Protein AF-A0A6N2LNY3-F1 (afdb_monomer_lite)

Radius of gyration: 19.58 Å; chains: 1; bounding box: 59×52×46 Å

Sequence (220 aa):
MEMLRPDTSVDAHALACILYILRVGVTDQMTEPTQRGFLVFLGKQLESSDVTPSMKIAALRTLSYTLKTLGEVPLEFKELFDSTIVAAVSHSSQLVRIEAALALRVLAEVDPTCVGGLISYVVTTLSASRDNVSFEKGSNLKIELDSLNGQTTVLAALVSISPKLPLGYPARLHLKKQESMRASLHCFTRYFFKHYFYQALRILRKWCLSTALRQTVVVL

Secondary structure (DSSP, 8-state):
-----------HHHHHHHHHIIIIIIGGGS-HHHHHHHHHHHHHHHH-TT--HHHHHHHHHHHHHHHHHHSS--HHHHHHHHHHHHHHHT-SSHHHHHHHHHHHHHHHHH-GGGHHHHHHHHHHHHHHHHHHHTT--THHHHHHHHHHHHHHHHHHHHHHHGGG-TT---TTS-HHHHHHHHHHHHHHHHHHIIIIIHHHHHHHHHHHHHHHHHHHSS--

InterPro domains:
  IPR011989 Armadillo-like helical [G3DSA:1.25.10.10] (4-126)
  IPR016024 Armadillo-type fold [SSF48371] (7-126)
  IPR044218 Protein SWEETIE [PTHR46975] (1-176)

Structure (mmCIF, N/CA/C/O backbone):
data_AF-A0A6N2LNY3-F1
#
_entry.id   AF-A0A6N2LNY3-F1
#
loop_
_atom_site.group_PDB
_atom_site.id
_atom_site.type_symbol
_atom_site.label_atom_id
_atom_site.label_alt_id
_atom_site.label_comp_id
_atom_site.label_asym_id
_atom_site.label_entity_id
_atom_site.label_seq_id
_atom_site.pdbx_PDB_ins_code
_atom_site.Cartn_x
_atom_site.Cartn_y
_atom_site.Cartn_z
_atom_site.occupancy
_atom_site.B_iso_or_equiv
_atom_site.auth_seq_id
_atom_site.auth_comp_id
_atom_site.auth_asym_id
_atom_site.auth_atom_id
_atom_site.pdbx_PDB_model_num
ATOM 1 N N . MET A 1 1 ? 21.626 -15.211 -31.392 1.00 30.62 1 MET A N 1
ATOM 2 C CA . MET A 1 1 ? 21.601 -15.312 -29.919 1.00 30.62 1 MET A CA 1
ATOM 3 C C . MET A 1 1 ? 20.734 -14.161 -29.425 1.00 30.62 1 MET A C 1
ATOM 5 O O . MET A 1 1 ? 21.232 -13.068 -29.197 1.00 30.62 1 MET A O 1
ATOM 9 N N . GLU A 1 2 ? 19.415 -14.358 -29.444 1.00 31.33 2 GLU A N 1
ATOM 10 C CA . GLU A 1 2 ? 18.430 -13.344 -29.051 1.00 31.33 2 GLU A CA 1
ATOM 11 C C . GLU A 1 2 ? 18.342 -13.276 -27.524 1.00 31.33 2 GLU A C 1
ATOM 13 O O . GLU A 1 2 ? 18.049 -14.266 -26.856 1.00 31.33 2 GLU A O 1
ATOM 18 N N . MET A 1 3 ? 18.637 -12.095 -26.981 1.00 29.98 3 MET A N 1
ATOM 19 C CA . MET A 1 3 ? 18.397 -11.734 -25.588 1.00 29.98 3 MET A CA 1
ATOM 20 C C . MET A 1 3 ? 16.902 -11.853 -25.286 1.00 29.98 3 MET A C 1
ATOM 22 O O . MET A 1 3 ? 16.104 -11.041 -25.755 1.00 29.98 3 MET A O 1
ATOM 26 N N . LEU A 1 4 ? 16.538 -12.833 -24.460 1.00 38.53 4 LEU A N 1
ATOM 27 C CA . LEU A 1 4 ? 15.238 -12.907 -23.803 1.00 38.53 4 LEU A CA 1
ATOM 28 C C . LEU A 1 4 ? 15.056 -11.651 -22.947 1.00 38.53 4 LEU A C 1
ATOM 30 O O . LEU A 1 4 ? 15.555 -11.550 -21.828 1.00 38.53 4 LEU A O 1
ATOM 34 N N . ARG A 1 5 ? 14.360 -10.663 -23.504 1.00 41.16 5 ARG A N 1
ATOM 35 C CA . ARG A 1 5 ? 13.811 -9.532 -22.767 1.00 41.16 5 ARG A CA 1
ATOM 36 C C . ARG A 1 5 ? 12.769 -10.131 -21.812 1.00 41.16 5 ARG A C 1
ATOM 38 O O . ARG A 1 5 ? 11.802 -10.701 -22.308 1.00 41.16 5 ARG A O 1
ATOM 45 N N . PRO A 1 6 ? 12.941 -10.084 -20.479 1.00 39.06 6 PRO A N 1
ATOM 46 C CA . PRO A 1 6 ? 11.879 -10.522 -19.594 1.00 39.06 6 PRO A CA 1
ATOM 47 C C . PRO A 1 6 ? 10.746 -9.521 -19.789 1.00 39.06 6 PRO A C 1
ATOM 49 O O . PRO A 1 6 ? 10.869 -8.349 -19.419 1.00 39.06 6 PRO A O 1
ATOM 52 N N . ASP A 1 7 ? 9.678 -9.959 -20.447 1.00 37.31 7 ASP A N 1
ATOM 53 C CA . ASP A 1 7 ? 8.445 -9.201 -20.555 1.00 37.31 7 ASP A CA 1
ATOM 54 C C . ASP A 1 7 ? 7.899 -9.017 -19.139 1.00 37.31 7 ASP A C 1
ATOM 56 O O . ASP A 1 7 ? 7.169 -9.829 -18.580 1.00 37.31 7 ASP A O 1
ATOM 60 N N . THR A 1 8 ? 8.305 -7.908 -18.529 1.00 52.62 8 THR A N 1
ATOM 61 C CA . THR A 1 8 ? 7.881 -7.411 -17.217 1.00 52.62 8 THR A CA 1
ATOM 62 C C . THR A 1 8 ? 6.455 -6.850 -17.271 1.00 52.62 8 THR A C 1
ATOM 64 O O . THR A 1 8 ? 6.088 -5.957 -16.506 1.00 52.62 8 THR A O 1
ATOM 67 N N . SER A 1 9 ? 5.623 -7.346 -18.190 1.00 62.22 9 SER A N 1
ATOM 68 C CA . SER A 1 9 ? 4.211 -7.005 -18.233 1.00 62.22 9 SER A CA 1
ATOM 69 C C . SER A 1 9 ? 3.499 -7.767 -17.124 1.00 62.22 9 SER A C 1
ATOM 71 O O . SER A 1 9 ? 3.334 -8.983 -17.189 1.00 62.22 9 SER A O 1
ATOM 73 N N . VAL A 1 10 ? 3.072 -7.043 -16.095 1.00 65.38 10 VAL A N 1
ATOM 74 C CA . VAL A 1 10 ? 2.186 -7.578 -15.061 1.00 65.38 10 VAL A CA 1
ATOM 75 C C . VAL A 1 10 ? 0.894 -8.048 -15.737 1.00 65.38 10 VAL A C 1
ATOM 77 O O . VAL A 1 10 ? 0.168 -7.220 -16.296 1.00 65.38 10 VAL A O 1
ATOM 80 N N . ASP A 1 11 ? 0.589 -9.350 -15.696 1.00 81.31 11 ASP A N 1
ATOM 81 C CA . ASP A 1 11 ? -0.711 -9.840 -16.162 1.00 81.31 11 ASP A CA 1
ATOM 82 C C . ASP A 1 11 ? -1.810 -9.275 -15.258 1.00 81.31 11 ASP A C 1
ATOM 84 O O . ASP A 1 11 ? -1.984 -9.659 -14.099 1.00 81.31 11 ASP A O 1
ATOM 88 N N . ALA A 1 12 ? -2.558 -8.334 -15.821 1.00 78.62 12 ALA A N 1
ATOM 89 C CA . ALA A 1 12 ? -3.658 -7.661 -15.164 1.00 78.62 12 ALA A CA 1
ATOM 90 C C . ALA A 1 12 ? -4.744 -8.629 -14.673 1.00 78.62 12 ALA A C 1
ATOM 92 O O . ALA A 1 12 ? -5.335 -8.377 -13.624 1.00 78.62 12 ALA A O 1
ATOM 93 N N . HIS A 1 13 ? -5.023 -9.711 -15.415 1.00 78.81 13 HIS A N 1
ATOM 94 C CA . HIS A 1 13 ? -6.061 -10.674 -15.031 1.00 78.81 13 HIS A CA 1
ATOM 95 C C . HIS A 1 13 ? -5.585 -11.526 -13.857 1.00 78.81 13 HIS A C 1
ATOM 97 O O . HIS A 1 13 ? -6.293 -11.596 -12.854 1.00 78.81 13 HIS A O 1
ATOM 103 N N . ALA A 1 14 ? -4.376 -12.092 -13.929 1.00 83.56 14 ALA A N 1
ATOM 104 C CA . ALA A 1 14 ? -3.795 -12.829 -12.808 1.00 83.56 14 ALA A CA 1
ATOM 105 C C . ALA A 1 14 ? -3.682 -11.962 -11.545 1.00 83.56 14 ALA A C 1
ATOM 107 O O . ALA A 1 14 ? -4.098 -12.391 -10.470 1.00 83.56 14 ALA A O 1
ATOM 108 N N . LEU A 1 15 ? -3.202 -10.719 -11.668 1.00 81.62 15 LEU A N 1
ATOM 109 C CA . LEU A 1 15 ? -3.104 -9.807 -10.529 1.00 81.62 15 LEU A CA 1
ATOM 110 C C . LEU A 1 15 ? -4.481 -9.503 -9.920 1.00 81.62 15 LEU A C 1
ATOM 112 O O . LEU A 1 15 ? -4.613 -9.487 -8.700 1.00 81.62 15 LEU A O 1
ATOM 116 N N . ALA A 1 16 ? -5.514 -9.285 -10.738 1.00 84.25 16 ALA A N 1
ATOM 117 C CA . ALA A 1 16 ? -6.870 -9.064 -10.239 1.00 84.25 16 ALA A CA 1
ATOM 118 C C . ALA A 1 16 ? -7.415 -10.288 -9.482 1.00 84.25 16 ALA A C 1
ATOM 120 O O . ALA A 1 16 ? -8.002 -10.123 -8.413 1.00 84.25 16 ALA A O 1
ATOM 121 N N . CYS A 1 17 ? -7.179 -11.502 -9.990 1.00 87.00 17 CYS A N 1
ATOM 122 C CA . CYS A 1 17 ? -7.548 -12.741 -9.302 1.00 87.00 17 CYS A CA 1
ATOM 123 C C . CYS A 1 17 ? -6.823 -12.882 -7.959 1.00 87.00 17 CYS A C 1
ATOM 125 O O . CYS A 1 17 ? -7.462 -13.148 -6.944 1.00 87.00 17 CYS A O 1
ATOM 127 N N . ILE A 1 18 ? -5.507 -12.648 -7.935 1.00 87.25 18 ILE A N 1
ATOM 128 C CA . ILE A 1 18 ? -4.700 -12.704 -6.708 1.00 87.25 18 ILE A CA 1
ATOM 129 C C . ILE A 1 18 ? -5.222 -11.696 -5.682 1.00 87.25 18 ILE A C 1
ATOM 131 O O . ILE A 1 18 ? -5.428 -12.047 -4.526 1.00 87.25 18 ILE A O 1
ATOM 135 N N . LEU A 1 19 ? -5.498 -10.461 -6.101 1.00 87.88 19 LEU A N 1
ATOM 136 C CA . LEU A 1 19 ? -6.031 -9.427 -5.213 1.00 87.88 19 LEU A CA 1
ATOM 137 C C . LEU A 1 19 ? -7.416 -9.775 -4.675 1.00 87.88 19 LEU A C 1
ATOM 139 O O . LEU A 1 19 ? -7.704 -9.478 -3.521 1.00 87.88 19 LEU A O 1
ATOM 143 N N . TYR A 1 20 ? -8.268 -10.406 -5.483 1.00 88.75 20 TYR A N 1
ATOM 144 C CA . TYR A 1 20 ? -9.568 -10.877 -5.020 1.00 88.75 20 TYR A CA 1
ATOM 145 C C . TYR A 1 20 ? -9.423 -11.956 -3.942 1.00 88.75 20 TYR A C 1
ATOM 147 O O . TYR A 1 20 ? -10.071 -11.861 -2.903 1.00 88.75 20 TYR A O 1
ATOM 155 N N . ILE A 1 21 ? -8.534 -12.933 -4.154 1.00 89.12 21 ILE A N 1
ATOM 156 C CA . ILE A 1 21 ? -8.254 -13.994 -3.177 1.00 89.12 21 ILE A CA 1
ATOM 157 C C . ILE A 1 21 ? -7.681 -13.398 -1.889 1.00 89.12 21 ILE A C 1
ATOM 159 O O . ILE A 1 21 ? -8.194 -13.686 -0.814 1.00 89.12 21 ILE A O 1
ATOM 163 N N . LEU A 1 22 ? -6.669 -12.531 -1.988 1.00 88.31 22 LEU A N 1
ATOM 164 C CA . LEU A 1 22 ? -6.059 -11.884 -0.822 1.00 88.31 22 LEU A CA 1
ATOM 165 C C . LEU A 1 22 ? -7.068 -11.035 -0.049 1.00 88.31 22 LEU A C 1
ATOM 167 O O . LEU A 1 22 ? -7.057 -11.028 1.173 1.00 88.31 22 LEU A O 1
ATOM 171 N N . ARG A 1 23 ? -7.974 -10.352 -0.747 1.00 90.62 23 ARG A N 1
ATOM 172 C CA . ARG A 1 23 ? -9.007 -9.540 -0.112 1.00 90.62 23 ARG A CA 1
ATOM 173 C C . ARG A 1 23 ? -10.080 -10.400 0.561 1.00 90.62 23 ARG A C 1
ATOM 175 O O . ARG A 1 23 ? -10.223 -10.361 1.775 1.00 90.62 23 ARG A O 1
ATOM 182 N N . VAL A 1 24 ? -10.826 -11.164 -0.235 1.00 90.19 24 VAL A N 1
ATOM 183 C CA . VAL A 1 24 ? -12.062 -11.841 0.196 1.00 90.19 24 VAL A CA 1
ATOM 184 C C . VAL A 1 24 ? -11.776 -13.192 0.848 1.00 90.19 24 VAL A C 1
ATOM 186 O O . VAL A 1 24 ? -12.435 -13.575 1.811 1.00 90.19 24 VAL A O 1
ATOM 189 N N . GLY A 1 25 ? -10.801 -13.929 0.315 1.00 80.19 25 GLY A N 1
ATOM 190 C CA . GLY A 1 25 ? -10.447 -15.266 0.789 1.00 80.19 25 GLY A CA 1
ATOM 191 C C . GLY A 1 25 ? -9.458 -15.273 1.954 1.00 80.19 25 GLY A C 1
ATOM 192 O O . GLY A 1 25 ? -9.391 -16.269 2.667 1.00 80.19 25 GLY A O 1
ATOM 193 N N . VAL A 1 26 ? -8.700 -14.189 2.151 1.00 86.50 26 VAL A N 1
ATOM 194 C CA . VAL A 1 26 ? -7.678 -14.092 3.203 1.00 86.50 26 VAL A CA 1
ATOM 195 C C . VAL A 1 26 ? -8.029 -12.985 4.195 1.00 86.50 26 VAL A C 1
ATOM 197 O O . VAL A 1 26 ? -8.436 -13.303 5.307 1.00 86.50 26 VAL A O 1
ATOM 200 N N . THR A 1 27 ? -7.936 -11.705 3.818 1.00 87.69 27 THR A N 1
ATOM 201 C CA . THR A 1 27 ? -8.109 -10.590 4.765 1.00 87.69 27 THR A CA 1
ATOM 202 C C . THR A 1 27 ? -9.495 -10.570 5.413 1.00 87.69 27 THR A C 1
ATOM 204 O O . THR A 1 27 ? -9.580 -10.451 6.633 1.00 87.69 27 THR A O 1
ATOM 207 N N . ASP A 1 28 ? -10.573 -10.728 4.641 1.00 91.62 28 ASP A N 1
ATOM 208 C CA . ASP A 1 28 ? -11.950 -10.678 5.167 1.00 91.62 28 ASP A CA 1
ATOM 209 C C . ASP A 1 28 ? -12.299 -11.881 6.064 1.00 91.62 28 ASP A C 1
ATOM 211 O O . ASP A 1 28 ? -13.249 -11.812 6.839 1.00 91.62 28 ASP A O 1
ATOM 215 N N . GLN A 1 29 ? -11.535 -12.977 5.980 1.00 91.88 29 GLN A N 1
ATOM 216 C CA . GLN A 1 29 ? -11.717 -14.165 6.825 1.00 91.88 29 GLN A CA 1
ATOM 217 C C . GLN A 1 29 ? -10.910 -14.091 8.131 1.00 91.88 29 GLN A C 1
ATOM 219 O O . GLN A 1 29 ? -11.110 -14.902 9.034 1.00 91.88 29 GLN A O 1
ATOM 224 N N . MET A 1 30 ? -9.963 -13.154 8.230 1.00 90.25 30 MET A N 1
ATOM 225 C CA . MET A 1 30 ? -9.116 -12.988 9.407 1.00 90.25 30 MET A CA 1
ATOM 226 C C . MET A 1 30 ? -9.840 -12.217 10.509 1.00 90.25 30 MET A C 1
ATOM 228 O O . MET A 1 30 ? -10.547 -11.245 10.250 1.00 90.25 30 MET A O 1
ATOM 232 N N . THR A 1 31 ? -9.578 -12.593 11.760 1.00 93.75 31 THR A N 1
ATOM 233 C CA . THR A 1 31 ? -9.918 -11.749 12.906 1.00 93.75 31 THR A CA 1
ATOM 234 C C . THR A 1 31 ? -8.981 -10.541 12.964 1.00 93.75 31 THR A C 1
ATOM 236 O O . THR A 1 31 ? -7.857 -10.571 12.457 1.00 93.75 31 THR A O 1
ATOM 239 N N . GLU A 1 32 ? -9.424 -9.474 13.619 1.00 92.50 32 GLU A N 1
ATOM 240 C CA . GLU A 1 32 ? -8.665 -8.232 13.793 1.00 92.50 32 GLU A CA 1
ATOM 241 C C . GLU A 1 32 ? -7.209 -8.428 14.291 1.00 92.50 32 GLU A C 1
ATOM 243 O O . GLU A 1 32 ? -6.292 -7.895 13.663 1.00 92.50 32 GLU A O 1
ATOM 248 N N . PRO A 1 33 ? -6.913 -9.227 15.344 1.00 91.38 33 PRO A N 1
ATOM 249 C CA . PRO A 1 33 ? -5.526 -9.469 15.758 1.00 91.38 33 PRO A CA 1
ATOM 250 C C . PRO A 1 33 ? -4.697 -10.197 14.687 1.00 91.38 33 PRO A C 1
ATOM 252 O O . PRO A 1 33 ? -3.514 -9.901 14.515 1.00 91.38 33 PRO A O 1
ATOM 255 N N . THR A 1 34 ? -5.301 -11.104 13.914 1.00 91.75 34 THR A N 1
ATOM 256 C CA . THR A 1 34 ? -4.616 -11.767 12.795 1.00 91.75 34 THR A CA 1
ATOM 257 C C . THR A 1 34 ? -4.329 -10.789 11.655 1.00 91.75 34 THR A C 1
ATOM 259 O O . THR A 1 34 ? -3.244 -10.837 11.079 1.00 91.75 34 THR A O 1
ATOM 262 N N . GLN A 1 35 ? -5.241 -9.856 11.366 1.00 90.81 35 GLN A N 1
ATOM 263 C CA . GLN A 1 35 ? -5.024 -8.794 10.376 1.00 90.81 35 GLN A CA 1
ATOM 264 C C . GLN A 1 35 ? -3.857 -7.870 10.760 1.00 90.81 35 GLN A C 1
ATOM 266 O O . GLN A 1 35 ? -3.053 -7.520 9.891 1.00 90.81 35 GLN A O 1
ATOM 271 N N . ARG A 1 36 ? -3.703 -7.527 12.050 1.00 92.12 36 ARG A N 1
ATOM 272 C CA . ARG A 1 36 ? -2.542 -6.761 12.550 1.00 92.12 36 ARG A CA 1
ATOM 273 C C . ARG A 1 36 ? -1.225 -7.504 12.306 1.00 92.12 36 ARG A C 1
ATOM 275 O O . ARG A 1 36 ? -0.297 -6.944 11.726 1.00 92.12 36 ARG A O 1
ATOM 282 N N . GLY A 1 37 ? -1.164 -8.793 12.653 1.00 90.12 37 GLY A N 1
ATOM 283 C CA . GLY A 1 37 ? 0.004 -9.635 12.363 1.00 90.12 37 GLY A CA 1
ATOM 284 C C . GLY A 1 37 ? 0.282 -9.781 10.860 1.00 90.12 37 GLY A C 1
ATOM 285 O O . GLY A 1 37 ? 1.435 -9.761 10.424 1.00 90.12 37 GLY A O 1
ATOM 286 N N . PHE A 1 38 ? -0.772 -9.862 10.047 1.00 89.94 38 PHE A N 1
ATOM 287 C CA . PHE A 1 38 ? -0.658 -9.937 8.594 1.00 89.94 38 PHE A CA 1
ATOM 288 C C . PHE A 1 38 ? -0.096 -8.646 7.979 1.00 89.94 38 PHE A C 1
ATOM 290 O O . PHE A 1 38 ? 0.719 -8.726 7.062 1.00 89.94 38 PHE A O 1
ATOM 297 N N . LEU A 1 39 ? -0.436 -7.464 8.507 1.00 90.75 39 LEU A N 1
ATOM 298 C CA . LEU A 1 39 ? 0.174 -6.194 8.083 1.00 90.75 39 LEU A CA 1
ATOM 299 C C . LEU A 1 39 ? 1.688 -6.174 8.295 1.00 90.75 39 LEU A C 1
ATOM 301 O O . LEU A 1 39 ? 2.431 -5.799 7.388 1.00 90.75 39 LEU A O 1
ATOM 305 N N . VAL A 1 40 ? 2.148 -6.624 9.464 1.00 90.62 40 VAL A N 1
ATOM 306 C CA . VAL A 1 40 ? 3.580 -6.737 9.777 1.00 90.62 40 VAL A CA 1
ATOM 307 C C . VAL A 1 40 ? 4.267 -7.699 8.806 1.00 90.62 40 VAL A C 1
ATOM 309 O O . VAL A 1 40 ? 5.344 -7.400 8.287 1.00 90.62 40 VAL A O 1
ATOM 312 N N . PHE A 1 41 ? 3.635 -8.839 8.505 1.00 89.56 41 PHE A N 1
ATOM 313 C CA . PHE A 1 41 ? 4.141 -9.782 7.507 1.00 89.56 41 PHE A CA 1
ATOM 314 C C . PHE A 1 41 ? 4.262 -9.141 6.117 1.00 89.56 41 PHE A C 1
ATOM 316 O O . PHE A 1 41 ? 5.314 -9.252 5.487 1.00 89.56 41 PHE A O 1
ATOM 323 N N . LEU A 1 42 ? 3.228 -8.433 5.652 1.00 89.25 42 LEU A N 1
ATOM 324 C CA . LEU A 1 42 ? 3.244 -7.740 4.361 1.00 89.25 42 LEU A CA 1
ATOM 325 C C . LEU A 1 42 ? 4.334 -6.662 4.298 1.00 89.25 42 LEU A C 1
ATOM 327 O O . LEU A 1 42 ? 5.007 -6.563 3.275 1.00 89.25 42 LEU A O 1
ATOM 331 N N . GLY A 1 43 ? 4.547 -5.902 5.378 1.00 88.62 43 GLY A N 1
ATOM 332 C CA . GLY A 1 43 ? 5.641 -4.928 5.479 1.00 88.62 43 GLY A CA 1
ATOM 333 C C . GLY A 1 43 ? 7.009 -5.577 5.255 1.00 88.62 43 GLY A C 1
ATOM 334 O O . GLY A 1 43 ? 7.750 -5.179 4.361 1.00 88.62 43 GLY A O 1
ATOM 335 N N . LYS A 1 44 ? 7.286 -6.685 5.952 1.00 87.12 44 LYS A N 1
ATOM 336 C CA . LYS A 1 44 ? 8.535 -7.451 5.780 1.00 87.12 44 LYS A CA 1
ATOM 337 C C . LYS A 1 44 ? 8.722 -7.983 4.353 1.00 87.12 44 LYS A C 1
ATOM 339 O O . LYS A 1 44 ? 9.840 -8.013 3.845 1.00 87.12 44 LYS A O 1
ATOM 344 N N . GLN A 1 45 ? 7.640 -8.382 3.676 1.00 86.69 45 GLN A N 1
ATOM 345 C CA . GLN A 1 45 ? 7.715 -8.814 2.272 1.00 86.69 45 GLN A CA 1
ATOM 346 C C . GLN A 1 45 ? 8.110 -7.675 1.321 1.00 86.69 45 GLN A C 1
ATOM 348 O O . GLN A 1 45 ? 8.721 -7.924 0.284 1.00 86.69 45 GLN A O 1
ATOM 353 N N . LEU A 1 46 ? 7.796 -6.420 1.643 1.00 87.31 46 LEU A N 1
ATOM 354 C CA . LEU A 1 46 ? 8.168 -5.283 0.797 1.00 87.31 46 LEU A CA 1
ATOM 355 C C . LEU A 1 46 ? 9.670 -4.973 0.849 1.00 87.31 46 LEU A C 1
ATOM 357 O O . LEU A 1 46 ? 10.231 -4.531 -0.162 1.00 87.31 46 LEU A O 1
ATOM 361 N N . GLU A 1 47 ? 10.317 -5.262 1.977 1.00 84.12 47 GLU A N 1
ATOM 362 C CA . GLU A 1 47 ? 11.760 -5.091 2.188 1.00 84.12 47 GLU A CA 1
ATOM 363 C C . GLU A 1 47 ? 12.594 -6.228 1.590 1.00 84.12 47 GLU A C 1
ATOM 365 O O . GLU A 1 47 ? 13.743 -6.015 1.208 1.00 84.12 47 GLU A O 1
ATOM 370 N N . SER A 1 48 ? 12.015 -7.423 1.453 1.00 81.94 48 SER A N 1
ATOM 371 C CA . SER A 1 48 ? 12.714 -8.577 0.886 1.00 81.94 48 SER A CA 1
ATOM 372 C C . SER A 1 48 ? 13.195 -8.321 -0.555 1.00 81.94 48 SER A C 1
ATOM 374 O O . SER A 1 48 ? 12.474 -7.777 -1.407 1.00 81.94 48 SER A O 1
ATOM 376 N N . SER A 1 49 ? 14.436 -8.740 -0.826 1.00 76.31 49 SER A N 1
ATOM 377 C CA . SER A 1 49 ? 15.071 -8.711 -2.150 1.00 76.31 49 SER A CA 1
ATOM 378 C C . SER A 1 49 ? 14.466 -9.716 -3.126 1.00 76.31 49 SER A C 1
ATOM 380 O O . SER A 1 49 ? 14.531 -9.507 -4.335 1.00 76.31 49 SER A O 1
ATOM 382 N N . ASP A 1 50 ? 13.848 -10.778 -2.609 1.00 80.31 50 ASP A N 1
ATOM 383 C CA . ASP A 1 50 ? 13.419 -11.939 -3.399 1.00 80.31 50 ASP A CA 1
ATOM 384 C C . ASP A 1 50 ? 12.012 -11.753 -3.987 1.00 80.31 50 ASP A C 1
ATOM 386 O O . ASP A 1 50 ? 11.483 -12.599 -4.710 1.00 80.31 50 ASP A O 1
ATOM 390 N N . VAL A 1 51 ? 11.385 -10.616 -3.683 1.00 83.81 51 VAL A N 1
ATOM 391 C CA . VAL A 1 51 ? 9.996 -10.330 -4.020 1.00 83.81 51 VAL A CA 1
ATOM 392 C C . VAL A 1 51 ? 9.918 -9.571 -5.339 1.00 83.81 51 VAL A C 1
ATOM 394 O O . VAL A 1 51 ? 10.399 -8.444 -5.483 1.00 83.81 51 VAL A O 1
ATOM 397 N N . THR A 1 52 ? 9.246 -10.183 -6.315 1.00 87.81 52 THR A N 1
ATOM 398 C CA . THR A 1 52 ? 9.048 -9.595 -7.646 1.00 87.81 52 THR A CA 1
ATOM 399 C C . THR A 1 52 ? 8.207 -8.308 -7.590 1.00 87.81 52 THR A C 1
ATOM 401 O O . THR A 1 52 ? 7.375 -8.147 -6.691 1.00 87.81 52 THR A O 1
ATOM 404 N N . PRO A 1 53 ? 8.314 -7.398 -8.581 1.00 88.25 53 PRO A N 1
ATOM 405 C CA . PRO A 1 53 ? 7.496 -6.182 -8.617 1.00 88.25 53 PRO A CA 1
ATOM 406 C C . PRO A 1 53 ? 5.983 -6.446 -8.529 1.00 88.25 53 PRO A C 1
ATOM 408 O O . PRO A 1 53 ? 5.268 -5.704 -7.860 1.00 88.25 53 PRO A O 1
ATOM 411 N N . SER A 1 54 ? 5.492 -7.522 -9.154 1.00 85.31 54 SER A N 1
ATOM 412 C CA . SER A 1 54 ? 4.081 -7.932 -9.091 1.00 85.31 54 SER A CA 1
ATOM 413 C C . SER A 1 54 ? 3.653 -8.322 -7.676 1.00 85.31 54 SER A C 1
ATOM 415 O O . SER A 1 54 ? 2.562 -7.956 -7.240 1.00 85.31 54 SER A O 1
ATOM 417 N N . MET A 1 55 ? 4.518 -9.026 -6.942 1.00 87.44 55 MET A N 1
ATOM 418 C CA . MET A 1 55 ? 4.268 -9.381 -5.546 1.00 87.44 55 MET A CA 1
ATOM 419 C C . MET A 1 55 ? 4.277 -8.137 -4.651 1.00 87.44 55 MET A C 1
ATOM 421 O O . MET A 1 55 ? 3.388 -8.005 -3.814 1.00 87.44 55 MET A O 1
ATOM 425 N N . LYS A 1 56 ? 5.192 -7.178 -4.876 1.00 90.06 56 LYS A N 1
ATOM 426 C CA . LYS A 1 56 ? 5.193 -5.895 -4.144 1.00 90.06 56 LYS A CA 1
ATOM 427 C C . LYS A 1 56 ? 3.907 -5.100 -4.388 1.00 90.06 56 LYS A C 1
ATOM 429 O O . LYS A 1 56 ? 3.329 -4.572 -3.445 1.00 90.06 56 LYS A O 1
ATOM 434 N N . ILE A 1 57 ? 3.406 -5.072 -5.626 1.00 89.88 57 ILE A N 1
ATOM 435 C CA . ILE A 1 57 ? 2.107 -4.460 -5.968 1.00 89.88 57 ILE A CA 1
ATOM 436 C C . ILE A 1 57 ? 0.957 -5.146 -5.217 1.00 89.88 57 ILE A C 1
ATOM 438 O O . ILE A 1 57 ? 0.112 -4.468 -4.631 1.00 89.88 57 ILE A O 1
ATOM 442 N N . ALA A 1 58 ? 0.918 -6.482 -5.217 1.00 90.25 58 ALA A N 1
ATOM 443 C CA . ALA A 1 58 ? -0.110 -7.237 -4.505 1.00 90.25 58 ALA A CA 1
ATOM 444 C C . ALA A 1 58 ? -0.058 -6.979 -2.990 1.00 90.25 58 ALA A C 1
ATOM 446 O O . ALA A 1 58 ? -1.097 -6.731 -2.376 1.00 90.25 58 ALA A O 1
ATOM 447 N N . ALA A 1 59 ? 1.143 -6.961 -2.408 1.00 91.94 59 ALA A N 1
ATOM 448 C CA . ALA A 1 59 ? 1.360 -6.669 -0.998 1.00 91.94 59 ALA A CA 1
ATOM 449 C C . ALA A 1 59 ? 0.922 -5.243 -0.634 1.00 91.94 59 ALA A C 1
ATOM 451 O O . ALA A 1 59 ? 0.142 -5.087 0.297 1.00 91.94 59 ALA A O 1
ATOM 452 N N . LEU A 1 60 ? 1.312 -4.217 -1.403 1.00 92.56 60 LEU A N 1
ATOM 453 C CA . LEU A 1 60 ? 0.922 -2.816 -1.166 1.00 92.56 60 LEU A CA 1
ATOM 454 C C . LEU A 1 60 ? -0.597 -2.599 -1.234 1.00 92.56 60 LEU A C 1
ATOM 456 O O . LEU A 1 60 ? -1.165 -1.889 -0.399 1.00 92.56 60 LEU A O 1
ATOM 460 N N . ARG A 1 61 ? -1.280 -3.230 -2.197 1.00 92.75 61 ARG A N 1
ATOM 461 C CA . ARG A 1 61 ? -2.748 -3.161 -2.298 1.00 92.75 61 ARG A CA 1
ATOM 462 C C . ARG A 1 61 ? -3.445 -3.895 -1.162 1.00 92.75 61 ARG A C 1
ATOM 464 O O . ARG A 1 61 ? -4.436 -3.390 -0.642 1.00 92.75 61 ARG A O 1
ATOM 471 N N . THR A 1 62 ? -2.928 -5.057 -0.775 1.00 92.69 62 THR A N 1
ATOM 472 C CA . THR A 1 62 ? -3.475 -5.837 0.343 1.00 92.69 62 THR A CA 1
ATOM 473 C C . THR A 1 62 ? -3.268 -5.096 1.659 1.00 92.69 62 THR A C 1
ATOM 475 O O . THR A 1 62 ? -4.208 -4.955 2.425 1.00 92.69 62 THR A O 1
ATOM 478 N N . LEU A 1 63 ? -2.090 -4.511 1.869 1.00 93.56 63 LEU A N 1
ATOM 479 C CA . LEU A 1 63 ? -1.759 -3.661 3.012 1.00 93.56 63 LEU A CA 1
ATOM 480 C C . LEU A 1 63 ? -2.706 -2.461 3.098 1.00 93.56 63 LEU A C 1
ATOM 482 O O . LEU A 1 63 ? -3.311 -2.226 4.139 1.00 93.56 63 LEU A O 1
ATOM 486 N N . SER A 1 64 ? -2.907 -1.753 1.983 1.00 93.75 64 SER A N 1
ATOM 487 C CA . SER A 1 64 ? -3.874 -0.651 1.900 1.00 93.75 64 SER A CA 1
ATOM 488 C C . SER A 1 64 ? -5.288 -1.103 2.270 1.00 93.75 64 SER A C 1
ATOM 490 O O . SER A 1 64 ? -6.004 -0.403 2.978 1.00 93.75 64 SER A O 1
ATOM 492 N N . TYR A 1 65 ? -5.713 -2.269 1.784 1.00 94.25 65 TYR A N 1
ATOM 493 C CA . TYR A 1 65 ? -7.024 -2.809 2.118 1.00 94.25 65 TYR A CA 1
ATOM 494 C C . TYR A 1 65 ? -7.135 -3.136 3.609 1.00 94.25 65 TYR A C 1
ATOM 496 O O . TYR A 1 65 ? -8.064 -2.669 4.256 1.00 94.25 65 TYR A O 1
ATOM 504 N N . THR A 1 66 ? -6.157 -3.848 4.170 1.00 93.25 66 THR A N 1
ATOM 505 C CA . THR A 1 66 ? -6.153 -4.236 5.582 1.00 93.25 66 THR A CA 1
ATOM 506 C C . THR A 1 66 ? -6.135 -3.020 6.512 1.00 93.25 66 THR A C 1
ATOM 508 O O . THR A 1 66 ? -6.885 -3.006 7.480 1.00 93.25 66 THR A O 1
ATOM 511 N N . LEU A 1 67 ? -5.376 -1.961 6.194 1.00 93.56 67 LEU A N 1
ATOM 512 C CA . LEU A 1 67 ? -5.423 -0.697 6.949 1.00 93.56 67 LEU A CA 1
ATOM 513 C C . LEU A 1 67 ? -6.828 -0.078 6.954 1.00 93.56 67 LEU A C 1
ATOM 515 O O . LEU A 1 67 ? -7.283 0.416 7.981 1.00 93.56 67 LEU A O 1
ATOM 519 N N . LYS A 1 68 ? -7.544 -0.121 5.822 1.00 92.69 68 LYS A N 1
ATOM 520 C CA . LYS A 1 68 ? -8.930 0.372 5.753 1.00 92.69 68 LYS A CA 1
ATOM 521 C C . LYS A 1 68 ? -9.899 -0.487 6.545 1.00 92.69 68 LYS A C 1
ATOM 523 O O . LYS A 1 68 ? -10.818 0.063 7.138 1.00 92.69 68 LYS A O 1
ATOM 528 N N . THR A 1 69 ? -9.711 -1.802 6.519 1.00 92.44 69 THR A N 1
ATOM 529 C CA . THR A 1 69 ? -10.552 -2.740 7.266 1.00 92.44 69 THR A CA 1
ATOM 530 C C . THR A 1 69 ? -10.361 -2.574 8.771 1.00 92.44 69 THR A C 1
ATOM 532 O O . THR A 1 69 ? -11.347 -2.571 9.497 1.00 92.44 69 THR A O 1
ATOM 535 N N . LEU A 1 70 ? -9.120 -2.375 9.228 1.00 93.38 70 LEU A N 1
ATOM 536 C CA . LEU A 1 70 ? -8.819 -2.117 10.639 1.00 93.38 70 LEU A CA 1
ATOM 537 C C . LEU A 1 70 ? -9.275 -0.728 11.096 1.00 93.38 70 LEU A C 1
ATOM 539 O O . LEU A 1 70 ? -9.650 -0.558 12.249 1.00 93.38 70 LEU A O 1
ATOM 543 N N . GLY A 1 71 ? -9.222 0.275 10.215 1.00 92.19 71 GLY A N 1
ATOM 544 C CA . GLY A 1 71 ? -9.571 1.654 10.566 1.00 92.19 71 GLY A CA 1
ATOM 545 C C . GLY A 1 71 ? -8.541 2.351 11.461 1.00 92.19 71 GLY A C 1
ATOM 546 O O . GLY A 1 71 ? -8.767 3.483 11.878 1.00 92.19 71 GLY A O 1
ATOM 547 N N . GLU A 1 72 ? -7.394 1.717 11.704 1.00 91.62 72 GLU A N 1
ATOM 548 C CA . GLU A 1 72 ? -6.253 2.273 12.426 1.00 91.62 72 GLU A CA 1
ATOM 549 C C . GLU A 1 72 ? -4.927 1.762 11.843 1.00 91.62 72 GLU A C 1
ATOM 551 O O . GLU A 1 72 ? -4.888 0.814 11.052 1.00 91.62 72 GLU A O 1
ATOM 556 N N . VAL A 1 73 ? -3.823 2.395 12.242 1.00 90.75 73 VAL A N 1
ATOM 557 C CA . VAL A 1 73 ? -2.465 1.948 11.912 1.00 90.75 73 VAL A CA 1
ATOM 558 C C . VAL A 1 73 ? -1.869 1.262 13.145 1.00 90.75 73 VAL A C 1
ATOM 560 O O . VAL A 1 73 ? -1.545 1.969 14.105 1.00 90.75 73 VAL A O 1
ATOM 563 N N . PRO A 1 74 ? -1.688 -0.074 13.134 1.00 90.25 74 PRO A N 1
ATOM 564 C CA . PRO A 1 74 ? -1.126 -0.802 14.271 1.00 90.25 74 PRO A CA 1
ATOM 565 C C . PRO A 1 74 ? 0.277 -0.311 14.635 1.00 90.25 74 PRO A C 1
ATOM 567 O O . PRO A 1 74 ? 1.075 0.013 13.749 1.00 90.25 74 PRO A O 1
ATOM 570 N N . LEU A 1 75 ? 0.592 -0.281 15.933 1.00 89.12 75 LEU A N 1
ATOM 571 C CA . LEU A 1 75 ? 1.882 0.203 16.437 1.00 89.12 75 LEU A CA 1
ATOM 572 C C . LEU A 1 75 ? 3.047 -0.618 15.869 1.00 89.12 75 LEU A C 1
ATOM 574 O O . LEU A 1 75 ? 4.035 -0.054 15.411 1.00 89.12 75 LEU A O 1
ATOM 578 N N . GLU A 1 76 ? 2.881 -1.936 15.804 1.00 86.62 76 GLU A N 1
ATOM 579 C CA . GLU A 1 76 ? 3.874 -2.883 15.290 1.00 86.62 76 GLU A CA 1
ATOM 580 C C . GLU A 1 76 ? 4.180 -2.643 13.806 1.00 86.62 76 GLU A C 1
ATOM 582 O O . GLU A 1 76 ? 5.269 -2.942 13.320 1.00 86.62 76 GLU A O 1
ATOM 587 N N . PHE A 1 77 ? 3.214 -2.097 13.063 1.00 86.00 77 PHE A N 1
ATOM 588 C CA . PHE A 1 77 ? 3.414 -1.721 11.671 1.00 86.00 77 PHE A CA 1
ATOM 589 C C . PHE A 1 77 ? 4.100 -0.352 11.539 1.00 86.00 77 PHE A C 1
ATOM 591 O O . PHE A 1 77 ? 4.898 -0.172 10.619 1.00 86.00 77 PHE A O 1
ATOM 598 N N . LYS A 1 78 ? 3.855 0.594 12.462 1.00 85.69 78 LYS A N 1
ATOM 599 C CA . LYS A 1 78 ? 4.531 1.907 12.478 1.00 85.69 78 LYS A CA 1
ATOM 600 C C . LYS A 1 78 ? 6.050 1.777 12.611 1.00 85.69 78 LYS A C 1
ATOM 602 O O . LYS A 1 78 ? 6.768 2.570 12.018 1.00 85.69 78 LYS A O 1
ATOM 607 N N . GLU A 1 79 ? 6.538 0.764 13.321 1.00 81.62 79 GLU A N 1
ATOM 608 C CA . GLU A 1 79 ? 7.979 0.519 13.489 1.00 81.62 79 GLU A CA 1
ATOM 609 C C . GLU A 1 79 ? 8.685 0.093 12.190 1.00 81.62 79 GLU A C 1
ATOM 611 O O . GLU A 1 79 ? 9.856 0.401 11.995 1.00 81.62 79 GLU A O 1
ATOM 616 N N . LEU A 1 80 ? 7.975 -0.581 11.280 1.00 82.19 80 LEU A N 1
ATOM 617 C CA . LEU A 1 80 ? 8.504 -1.023 9.977 1.00 82.19 80 LEU A CA 1
ATOM 618 C C . LEU A 1 80 ? 8.247 -0.016 8.851 1.00 82.19 80 LEU A C 1
ATOM 620 O O . LEU A 1 80 ? 8.702 -0.183 7.719 1.00 82.19 80 LEU A O 1
ATOM 624 N N . PHE A 1 81 ? 7.458 1.009 9.150 1.00 78.88 81 PHE A N 1
ATOM 625 C CA . PHE A 1 81 ? 6.877 1.903 8.168 1.00 78.88 81 PHE A CA 1
ATOM 626 C C . PHE A 1 81 ? 7.966 2.663 7.398 1.00 78.88 81 PHE A C 1
ATOM 628 O O . PHE A 1 81 ? 8.006 2.593 6.168 1.00 78.88 81 PHE A O 1
ATOM 635 N N . ASP A 1 82 ? 8.900 3.304 8.102 1.00 77.50 82 ASP A N 1
ATOM 636 C CA . ASP A 1 82 ? 9.902 4.183 7.490 1.00 77.50 82 ASP A CA 1
ATOM 637 C C . ASP A 1 82 ? 10.811 3.450 6.486 1.00 77.50 82 ASP A C 1
ATOM 639 O O . ASP A 1 82 ? 10.974 3.907 5.351 1.00 77.50 82 ASP A O 1
ATOM 643 N N . SER A 1 83 ? 11.350 2.282 6.849 1.00 77.50 83 SER A N 1
ATOM 644 C CA . SER A 1 83 ? 12.229 1.482 5.980 1.00 77.50 83 SER A CA 1
ATOM 645 C C . SER A 1 83 ? 11.490 0.913 4.767 1.00 77.50 83 SER A C 1
ATOM 647 O O . SER A 1 83 ? 11.983 0.989 3.635 1.00 77.50 83 SER A O 1
ATOM 649 N N . THR A 1 84 ? 10.270 0.417 4.978 1.00 80.12 84 THR A N 1
ATOM 650 C CA . THR A 1 84 ? 9.436 -0.170 3.925 1.00 80.12 84 THR A CA 1
ATOM 651 C C . THR A 1 84 ? 9.028 0.867 2.869 1.00 80.12 84 THR A C 1
ATOM 653 O O . THR A 1 84 ? 9.052 0.589 1.665 1.00 80.12 84 THR A O 1
ATOM 656 N N . ILE A 1 85 ? 8.677 2.086 3.287 1.00 78.75 85 ILE A N 1
ATOM 657 C CA . ILE A 1 85 ? 8.252 3.158 2.374 1.00 78.75 85 ILE A CA 1
ATOM 658 C C . ILE A 1 85 ? 9.398 3.654 1.526 1.00 78.75 85 ILE A C 1
ATOM 660 O O . ILE A 1 85 ? 9.218 3.807 0.320 1.00 78.75 85 ILE A O 1
ATOM 664 N N . VAL A 1 86 ? 10.547 3.941 2.145 1.00 81.56 86 VAL A N 1
ATOM 665 C CA . VAL A 1 86 ? 11.709 4.487 1.436 1.00 81.56 86 VAL A CA 1
ATOM 666 C C . VAL A 1 86 ? 12.066 3.554 0.281 1.00 81.56 86 VAL A C 1
ATOM 668 O O . VAL A 1 86 ? 12.199 3.994 -0.862 1.00 81.56 86 VAL A O 1
ATOM 671 N N . ALA A 1 87 ? 12.116 2.249 0.555 1.00 85.00 87 ALA A N 1
ATOM 672 C CA . ALA A 1 87 ? 12.401 1.237 -0.451 1.00 85.00 87 ALA A CA 1
ATOM 673 C C . ALA A 1 87 ? 11.324 1.171 -1.551 1.00 85.00 87 ALA A C 1
ATOM 675 O O . ALA A 1 87 ? 11.650 1.082 -2.737 1.00 85.00 87 ALA A O 1
ATOM 676 N N . ALA A 1 88 ? 10.039 1.219 -1.189 1.00 89.69 88 ALA A N 1
ATOM 677 C CA . ALA A 1 88 ? 8.942 1.079 -2.146 1.00 89.69 88 ALA A CA 1
ATOM 678 C C . ALA A 1 88 ? 8.737 2.332 -3.021 1.00 89.69 88 ALA A C 1
ATOM 680 O O . ALA A 1 88 ? 8.469 2.219 -4.220 1.00 89.69 88 ALA A O 1
ATOM 681 N N . VAL A 1 89 ? 8.891 3.525 -2.443 1.00 91.38 89 VAL A N 1
ATOM 682 C CA . VAL A 1 89 ? 8.742 4.813 -3.136 1.00 91.38 89 VAL A CA 1
ATOM 683 C C . VAL A 1 89 ? 9.914 5.065 -4.081 1.00 91.38 89 VAL A C 1
ATOM 685 O O . VAL A 1 89 ? 9.696 5.620 -5.151 1.00 91.38 89 VAL A O 1
ATOM 688 N N . SER A 1 90 ? 11.118 4.587 -3.765 1.00 90.31 90 SER A N 1
ATOM 689 C CA . SER A 1 90 ? 12.298 4.714 -4.636 1.00 90.31 90 SER A CA 1
ATOM 690 C C . SER A 1 90 ? 12.546 3.489 -5.526 1.00 90.31 90 SER A C 1
ATOM 692 O O . SER A 1 90 ? 13.593 3.369 -6.160 1.00 90.31 90 SER A O 1
ATOM 694 N N . HIS A 1 91 ? 11.586 2.565 -5.604 1.00 91.81 91 HIS A N 1
ATOM 695 C CA . HIS A 1 91 ? 11.723 1.331 -6.373 1.00 91.81 91 HIS A CA 1
ATOM 696 C C . HIS A 1 91 ? 11.846 1.602 -7.883 1.00 91.81 91 HIS A C 1
ATOM 698 O O . HIS A 1 91 ? 11.149 2.461 -8.415 1.00 91.81 91 HIS A O 1
ATOM 704 N N . SER A 1 92 ? 12.645 0.821 -8.616 1.00 89.31 92 SER A N 1
ATOM 705 C CA . SER A 1 92 ? 12.894 1.011 -10.062 1.00 89.31 92 SER A CA 1
ATOM 706 C C . SER A 1 92 ? 11.641 0.872 -10.946 1.00 89.31 92 SER A C 1
ATOM 708 O O . SER A 1 92 ? 11.492 1.550 -11.963 1.00 89.31 92 SER A O 1
ATOM 710 N N . SER A 1 93 ? 10.695 0.015 -10.551 1.00 88.81 93 SER A N 1
ATOM 711 C CA . SER A 1 93 ? 9.386 -0.113 -11.209 1.00 88.81 93 SER A CA 1
ATOM 712 C C . SER A 1 93 ? 8.444 1.033 -10.837 1.00 88.81 93 SER A C 1
ATOM 714 O O . SER A 1 93 ? 8.038 1.163 -9.683 1.00 88.81 93 SER A O 1
ATOM 716 N N . GLN A 1 94 ? 8.004 1.792 -11.844 1.00 86.88 94 GLN A N 1
ATOM 717 C CA . GLN A 1 94 ? 7.029 2.875 -11.687 1.00 86.88 94 GLN A CA 1
ATOM 718 C C . GLN A 1 94 ? 5.711 2.411 -11.048 1.00 86.88 94 GLN A C 1
ATOM 720 O O . GLN A 1 94 ? 5.139 3.142 -10.243 1.00 86.88 94 GLN A O 1
ATOM 725 N N . LEU A 1 95 ? 5.226 1.208 -11.378 1.00 86.56 95 LEU A N 1
ATOM 726 C CA . LEU A 1 95 ? 3.975 0.693 -10.814 1.00 86.56 95 LEU A CA 1
ATOM 727 C C . LEU A 1 95 ? 4.089 0.469 -9.303 1.00 86.56 95 LEU A C 1
ATOM 729 O O . LEU A 1 95 ? 3.175 0.833 -8.574 1.00 86.56 95 LEU A O 1
ATOM 733 N N . VAL A 1 96 ? 5.225 -0.051 -8.825 1.00 90.56 96 VAL A N 1
ATOM 734 C CA . VAL A 1 96 ? 5.472 -0.227 -7.383 1.00 90.56 96 VAL A CA 1
ATOM 735 C C . VAL A 1 96 ? 5.461 1.129 -6.675 1.00 90.56 96 VAL A C 1
ATOM 737 O O . VAL A 1 96 ? 4.788 1.268 -5.657 1.00 90.56 96 VAL A O 1
ATOM 740 N N . ARG A 1 97 ? 6.101 2.155 -7.259 1.00 91.94 97 ARG A N 1
ATOM 741 C CA . ARG A 1 97 ? 6.097 3.521 -6.704 1.00 91.94 97 ARG A CA 1
ATOM 742 C C . ARG A 1 97 ? 4.688 4.111 -6.597 1.00 91.94 97 ARG A C 1
ATOM 744 O O . ARG A 1 97 ? 4.355 4.744 -5.598 1.00 91.94 97 ARG A O 1
ATOM 751 N N . ILE A 1 98 ? 3.846 3.894 -7.611 1.00 87.56 98 ILE A N 1
ATOM 752 C CA . ILE A 1 98 ? 2.449 4.357 -7.609 1.00 87.56 98 ILE A CA 1
ATOM 753 C C . ILE A 1 98 ? 1.650 3.668 -6.500 1.00 87.56 98 ILE A C 1
ATOM 755 O O . ILE A 1 98 ? 0.953 4.344 -5.747 1.00 87.56 98 ILE A O 1
ATOM 759 N N . GLU A 1 99 ? 1.754 2.344 -6.371 1.00 90.69 99 GLU A N 1
ATOM 760 C CA . GLU A 1 99 ? 1.053 1.614 -5.308 1.00 90.69 99 GLU A CA 1
ATOM 761 C C . GLU A 1 99 ? 1.555 2.007 -3.914 1.00 90.69 99 GLU A C 1
ATOM 763 O O . GLU A 1 99 ? 0.752 2.117 -2.992 1.00 90.69 99 GLU A O 1
ATOM 768 N N . ALA A 1 100 ? 2.849 2.302 -3.764 1.00 93.00 100 ALA A N 1
ATOM 769 C CA . ALA A 1 100 ? 3.420 2.782 -2.508 1.00 93.00 100 ALA A CA 1
ATOM 770 C C . ALA A 1 100 ? 2.829 4.141 -2.110 1.00 93.00 100 ALA A C 1
ATOM 772 O O . ALA A 1 100 ? 2.381 4.326 -0.980 1.00 93.00 100 ALA A O 1
ATOM 773 N N . ALA A 1 101 ? 2.732 5.073 -3.062 1.00 91.81 101 ALA A N 1
ATOM 774 C CA . ALA A 1 101 ? 2.081 6.361 -2.843 1.00 91.81 101 ALA A CA 1
ATOM 775 C C . ALA A 1 101 ? 0.590 6.222 -2.492 1.00 91.81 101 ALA A C 1
ATOM 777 O O . ALA A 1 101 ? 0.074 6.959 -1.651 1.00 91.81 101 ALA A O 1
ATOM 778 N N . LEU A 1 102 ? -0.113 5.266 -3.107 1.00 90.38 102 LEU A N 1
ATOM 779 C CA . LEU A 1 102 ? -1.505 4.972 -2.769 1.00 90.38 102 LEU A CA 1
ATOM 780 C C . LEU A 1 102 ? -1.638 4.370 -1.365 1.00 90.38 102 LEU A C 1
ATOM 782 O O . LEU 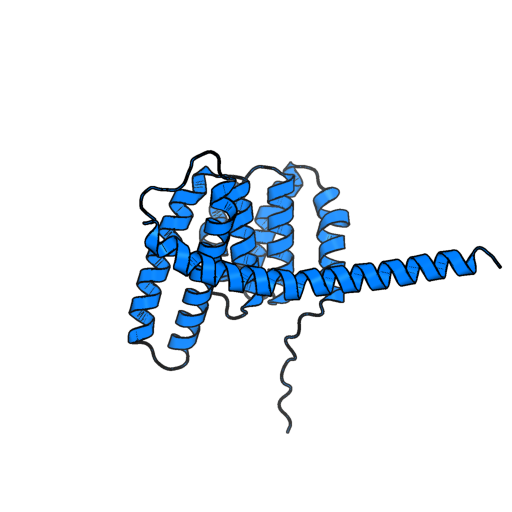A 1 102 ? -2.563 4.755 -0.653 1.00 90.38 102 LEU A O 1
ATOM 786 N N . ALA A 1 103 ? -0.721 3.497 -0.947 1.00 92.06 103 ALA A N 1
ATOM 787 C CA . ALA A 1 103 ? -0.697 2.944 0.405 1.00 92.06 103 ALA A CA 1
ATOM 788 C C . ALA A 1 103 ? -0.448 4.029 1.462 1.00 92.06 103 ALA A C 1
ATOM 790 O O . ALA A 1 103 ? -1.176 4.098 2.450 1.00 92.06 103 ALA A O 1
ATOM 791 N N . LEU A 1 104 ? 0.488 4.948 1.208 1.00 91.00 104 LEU A N 1
ATOM 792 C CA . LEU A 1 104 ? 0.720 6.120 2.060 1.00 91.00 104 LEU A CA 1
ATOM 793 C C . LEU A 1 104 ? -0.501 7.026 2.168 1.00 91.00 104 LEU A C 1
ATOM 795 O O . LEU A 1 104 ? -0.816 7.527 3.244 1.00 91.00 104 LEU A O 1
ATOM 799 N N . ARG A 1 105 ? -1.217 7.222 1.058 1.00 89.88 105 ARG A N 1
ATOM 800 C CA . ARG A 1 105 ? -2.482 7.956 1.069 1.00 89.88 105 ARG A CA 1
ATOM 801 C C . ARG A 1 105 ? -3.509 7.272 1.961 1.00 89.88 105 ARG A C 1
ATOM 803 O O . ARG A 1 105 ? -4.182 7.951 2.719 1.00 89.88 105 ARG A O 1
ATOM 810 N N . VAL A 1 106 ? -3.643 5.951 1.873 1.00 91.31 106 VAL A N 1
ATOM 811 C CA . VAL A 1 106 ? -4.571 5.204 2.730 1.00 91.31 106 VAL A CA 1
ATOM 812 C C . VAL A 1 106 ? -4.183 5.308 4.198 1.00 91.31 106 VAL A C 1
ATOM 814 O O . VAL A 1 106 ? -5.044 5.549 5.034 1.00 91.31 106 VAL A O 1
ATOM 817 N N . LEU A 1 107 ? -2.900 5.188 4.511 1.00 90.62 107 LEU A N 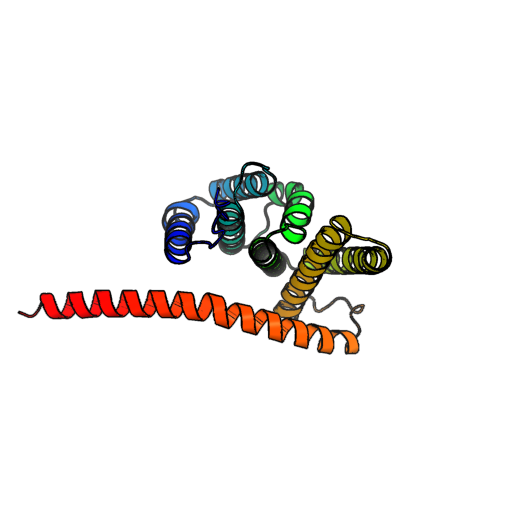1
ATOM 818 C CA . LEU A 1 107 ? -2.413 5.370 5.869 1.00 90.62 107 LEU A CA 1
ATOM 819 C C . LEU A 1 107 ? -2.725 6.777 6.402 1.00 90.62 107 LEU A C 1
ATOM 821 O O . LEU A 1 107 ? -3.192 6.906 7.523 1.00 90.62 107 LEU A O 1
ATOM 825 N N . ALA A 1 108 ? -2.556 7.813 5.584 1.00 88.69 108 ALA A N 1
ATOM 826 C CA . ALA A 1 108 ? -2.950 9.179 5.921 1.00 88.69 108 ALA A CA 1
ATOM 827 C C . ALA A 1 108 ? -4.475 9.377 6.055 1.00 88.69 108 ALA A C 1
ATOM 829 O O . ALA A 1 108 ? -4.910 10.237 6.816 1.00 88.69 108 ALA A O 1
ATOM 830 N N . GLU A 1 109 ? -5.291 8.616 5.315 1.00 88.44 109 GLU A N 1
ATOM 831 C CA . GLU A 1 109 ? -6.753 8.590 5.490 1.00 88.44 109 GLU A CA 1
ATOM 832 C C . GLU A 1 109 ? -7.141 7.951 6.834 1.00 88.44 109 GLU A C 1
ATOM 834 O O . GLU A 1 109 ? -8.084 8.410 7.472 1.00 88.44 109 GLU A O 1
ATOM 839 N N . VAL A 1 110 ? -6.422 6.902 7.243 1.00 90.69 110 VAL A N 1
ATOM 840 C CA . VAL A 1 110 ? -6.684 6.119 8.460 1.00 90.69 110 VAL A CA 1
ATOM 841 C C . VAL A 1 110 ? -6.125 6.799 9.717 1.00 90.69 110 VAL A C 1
ATOM 843 O O . VAL A 1 110 ? -6.793 6.838 10.744 1.00 90.69 110 VAL A O 1
ATOM 846 N N . ASP A 1 111 ? -4.931 7.384 9.637 1.00 88.12 111 ASP A N 1
ATOM 847 C CA . ASP A 1 111 ? -4.281 8.138 10.712 1.00 88.12 111 ASP A CA 1
ATOM 848 C C . ASP A 1 111 ? -3.881 9.542 10.212 1.00 88.12 111 ASP A C 1
ATOM 850 O O . ASP A 1 111 ? -2.746 9.761 9.780 1.00 88.12 111 ASP A O 1
ATOM 854 N N . PRO A 1 112 ? -4.786 10.537 10.279 1.00 85.62 112 PRO A N 1
ATOM 855 C CA . PRO A 1 112 ? -4.512 11.906 9.838 1.00 85.62 112 PRO A CA 1
ATOM 856 C C . PRO A 1 112 ? -3.335 12.589 10.547 1.00 85.62 112 PRO A C 1
ATOM 858 O O . PRO A 1 112 ? -2.797 13.570 10.028 1.00 85.62 112 PRO A O 1
ATOM 861 N N . THR A 1 113 ? -2.922 12.104 11.724 1.00 85.12 113 THR A N 1
ATOM 862 C CA . THR A 1 113 ? -1.844 12.725 12.509 1.00 85.12 113 THR A CA 1
ATOM 863 C C . THR A 1 113 ? -0.481 12.589 11.827 1.00 85.12 113 THR A C 1
ATOM 865 O O . THR A 1 113 ? 0.371 13.470 11.960 1.00 85.12 113 THR A O 1
ATOM 868 N N . CYS A 1 114 ? -0.290 11.546 11.011 1.00 82.62 114 CYS A N 1
ATOM 869 C CA . CYS A 1 114 ? 0.969 11.303 10.311 1.00 82.62 114 CYS A CA 1
ATOM 870 C C . CYS A 1 114 ? 1.174 12.211 9.082 1.00 82.62 114 CYS A C 1
ATOM 872 O O . CYS A 1 114 ? 2.299 12.351 8.599 1.00 82.62 114 CYS A O 1
ATOM 874 N N . VAL A 1 115 ? 0.122 12.880 8.587 1.00 82.31 115 VAL A N 1
ATOM 875 C CA . VAL A 1 115 ? 0.150 13.648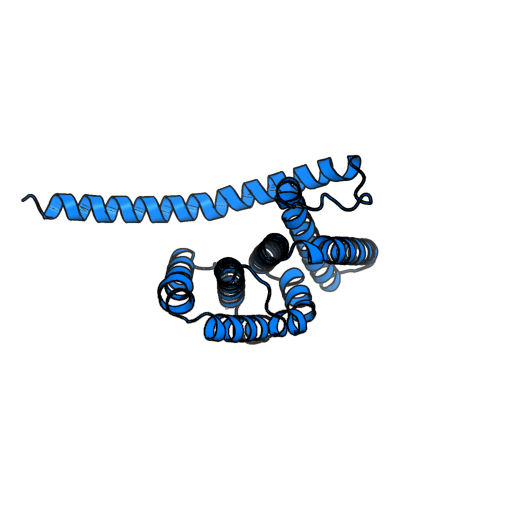 7.327 1.00 82.31 115 VAL A CA 1
ATOM 876 C C . VAL A 1 115 ? 1.176 14.775 7.356 1.00 82.31 115 VAL A C 1
ATOM 878 O O . VAL A 1 115 ? 1.899 14.972 6.379 1.00 82.31 115 VAL A O 1
ATOM 881 N N . GLY A 1 116 ? 1.271 15.509 8.468 1.00 80.31 116 GLY A N 1
ATOM 882 C CA . GLY A 1 116 ? 2.243 16.594 8.613 1.00 80.31 116 GLY A CA 1
ATOM 883 C C . GLY A 1 116 ? 3.688 16.094 8.522 1.00 80.31 116 GLY A C 1
ATOM 884 O O . GLY A 1 116 ? 4.496 16.676 7.795 1.00 80.31 116 GLY A O 1
ATOM 885 N N . GLY A 1 117 ? 3.983 14.981 9.203 1.00 84.69 117 GLY A N 1
ATOM 886 C CA . GLY A 1 117 ? 5.288 14.319 9.161 1.00 84.69 117 GLY A CA 1
ATOM 887 C C . GLY A 1 117 ? 5.619 13.793 7.766 1.00 84.69 117 GLY A C 1
ATOM 888 O O . GLY A 1 117 ? 6.680 14.111 7.232 1.00 84.69 117 GLY A O 1
ATOM 889 N N . LEU A 1 118 ? 4.674 13.096 7.129 1.00 83.69 118 LEU A N 1
ATOM 890 C CA . LEU A 1 118 ? 4.819 12.574 5.767 1.00 83.69 118 LEU A CA 1
ATOM 891 C C . LEU A 1 118 ? 5.066 13.682 4.741 1.00 83.69 118 LEU A C 1
ATOM 893 O O . LEU A 1 118 ? 5.980 13.574 3.929 1.00 83.69 118 LEU A O 1
ATOM 897 N N . ILE A 1 119 ? 4.296 14.773 4.782 1.00 83.12 119 ILE A N 1
ATOM 898 C CA . ILE A 1 119 ? 4.500 15.916 3.883 1.00 83.12 119 ILE A CA 1
ATOM 899 C C . ILE A 1 119 ? 5.887 16.526 4.100 1.00 83.12 119 ILE A C 1
ATOM 901 O O . ILE A 1 119 ? 6.587 16.806 3.127 1.00 83.12 119 ILE A O 1
ATOM 905 N N . SER A 1 120 ? 6.295 16.733 5.356 1.00 84.81 120 SER A N 1
ATOM 906 C CA . SER A 1 120 ? 7.606 17.307 5.670 1.00 84.81 120 SER A CA 1
ATOM 907 C C . SER A 1 120 ? 8.744 16.416 5.174 1.00 84.81 120 SER A C 1
ATOM 909 O O . SER A 1 120 ? 9.676 16.911 4.537 1.00 84.81 120 SER A O 1
ATOM 911 N N . TYR A 1 121 ? 8.644 15.107 5.415 1.00 85.56 121 TYR A N 1
ATOM 912 C CA . TYR A 1 121 ? 9.592 14.110 4.929 1.00 85.56 121 TYR A CA 1
ATOM 913 C C . TYR A 1 121 ? 9.695 14.148 3.400 1.00 85.56 121 TYR A C 1
ATOM 915 O O . TYR A 1 121 ? 10.775 14.380 2.864 1.00 85.56 121 TYR A O 1
ATOM 923 N N . VAL A 1 122 ? 8.566 14.032 2.692 1.00 85.06 122 VAL A N 1
ATOM 924 C CA . VAL A 1 122 ? 8.529 14.008 1.221 1.00 85.06 122 VAL A CA 1
ATOM 925 C C . VAL A 1 122 ? 9.086 15.298 0.624 1.00 85.06 122 VAL A C 1
ATOM 927 O O . VAL A 1 122 ? 9.864 15.248 -0.323 1.00 85.06 122 VAL A O 1
ATOM 930 N N . VAL A 1 123 ? 8.730 16.467 1.168 1.00 82.12 123 VAL A N 1
ATOM 931 C CA . VAL A 1 123 ? 9.246 17.761 0.687 1.00 82.12 123 VAL A CA 1
ATOM 932 C C . VAL A 1 123 ? 10.756 17.880 0.906 1.00 82.12 123 VAL A C 1
ATOM 934 O O . VAL A 1 123 ? 11.455 18.406 0.036 1.00 82.12 123 VAL A O 1
ATOM 937 N N . THR A 1 124 ? 11.265 17.382 2.034 1.00 85.19 124 THR A N 1
ATOM 938 C CA . THR A 1 124 ? 12.703 17.390 2.344 1.00 85.19 124 THR A CA 1
ATOM 939 C C . THR A 1 124 ? 13.462 16.466 1.396 1.00 85.19 124 THR A C 1
ATOM 941 O O . THR A 1 124 ? 14.391 16.916 0.727 1.00 85.19 124 THR A O 1
ATOM 944 N N . THR A 1 125 ? 13.012 15.217 1.246 1.00 85.12 125 THR A N 1
ATOM 945 C CA . THR A 1 125 ? 13.620 14.236 0.335 1.00 85.12 125 THR A CA 1
ATOM 946 C C . THR A 1 125 ? 13.551 14.693 -1.120 1.00 85.12 125 THR A C 1
ATOM 948 O O . THR A 1 125 ? 14.528 14.577 -1.850 1.00 85.12 125 THR A O 1
ATOM 951 N N . LEU A 1 126 ? 12.433 15.288 -1.547 1.00 80.25 126 LEU A N 1
ATOM 952 C CA . LEU A 1 126 ? 12.288 15.839 -2.896 1.00 80.25 126 LEU A CA 1
ATOM 953 C C . LEU A 1 126 ? 13.262 16.993 -3.146 1.00 80.25 126 LEU A C 1
ATOM 955 O O . LEU A 1 126 ? 13.823 17.087 -4.236 1.00 80.25 126 LEU A O 1
ATOM 959 N N . SER A 1 127 ? 13.466 17.864 -2.154 1.00 80.69 127 SER A N 1
ATOM 960 C CA . SER A 1 127 ? 14.431 18.964 -2.264 1.00 80.69 127 SER A CA 1
ATOM 961 C C . SER A 1 127 ? 15.855 18.420 -2.406 1.00 80.69 127 SER A C 1
ATOM 963 O O . SER A 1 127 ? 16.554 18.828 -3.327 1.00 80.69 127 SER A O 1
ATOM 965 N N . ALA A 1 128 ? 16.229 17.432 -1.586 1.00 83.31 128 ALA A N 1
ATOM 966 C CA . ALA A 1 128 ? 17.529 16.768 -1.668 1.00 83.31 128 ALA A CA 1
ATOM 967 C C . ALA A 1 128 ? 17.746 16.056 -3.019 1.00 83.31 128 ALA A C 1
ATOM 969 O O . ALA A 1 128 ? 18.741 16.309 -3.694 1.00 83.31 128 ALA A O 1
ATOM 970 N N . SER A 1 129 ? 16.791 15.234 -3.473 1.00 77.50 129 SER A N 1
ATOM 971 C CA . SER A 1 129 ? 16.905 14.538 -4.764 1.00 77.50 129 SER A CA 1
ATOM 972 C C . SER 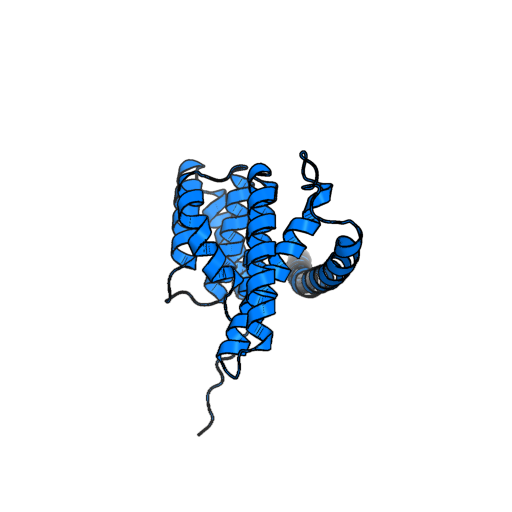A 1 129 ? 16.954 15.503 -5.949 1.00 77.50 129 SER A C 1
ATOM 974 O O . SER A 1 129 ? 17.698 15.273 -6.898 1.00 77.50 129 SER A O 1
ATOM 976 N N . ARG A 1 130 ? 16.202 16.612 -5.921 1.00 74.19 130 ARG A N 1
ATOM 977 C CA . ARG A 1 130 ? 16.266 17.626 -6.986 1.00 74.19 130 ARG A CA 1
ATOM 978 C C . ARG A 1 130 ? 17.664 18.231 -7.098 1.00 74.19 130 ARG A C 1
ATOM 980 O O . ARG A 1 130 ? 18.136 18.452 -8.212 1.00 74.19 130 ARG A O 1
ATOM 987 N N . ASP A 1 131 ? 18.301 18.500 -5.966 1.00 78.25 131 ASP A N 1
ATOM 988 C CA . ASP A 1 131 ? 19.631 19.092 -5.946 1.00 78.25 131 ASP A CA 1
ATOM 989 C C . ASP A 1 131 ? 20.673 18.064 -6.453 1.00 78.25 131 ASP A C 1
ATOM 991 O O . ASP A 1 131 ? 21.515 18.414 -7.281 1.00 78.25 131 ASP A O 1
ATOM 995 N N . ASN A 1 132 ? 20.521 16.774 -6.121 1.00 77.62 132 ASN A N 1
ATOM 996 C CA . ASN A 1 132 ? 21.379 15.682 -6.615 1.00 77.62 132 ASN A CA 1
ATOM 997 C C . ASN A 1 132 ? 21.259 15.427 -8.132 1.00 77.62 132 ASN A C 1
ATOM 999 O O . ASN A 1 132 ? 22.263 15.190 -8.805 1.00 77.62 132 ASN A O 1
ATOM 1003 N N . VAL A 1 133 ? 20.051 15.522 -8.706 1.00 75.06 133 VAL A N 1
ATOM 1004 C CA . VAL A 1 133 ? 19.806 15.305 -10.152 1.00 75.06 133 VAL A CA 1
ATOM 1005 C C . VAL A 1 133 ? 20.625 16.253 -11.038 1.00 75.06 133 VAL A C 1
ATOM 1007 O O . VAL A 1 133 ? 20.938 15.911 -12.177 1.00 75.06 133 VAL A O 1
ATOM 1010 N N . SER A 1 134 ? 20.999 17.431 -10.532 1.00 64.94 134 SER A N 1
ATOM 1011 C CA . SER A 1 134 ? 21.805 18.398 -11.287 1.00 64.94 134 SER A CA 1
ATOM 1012 C C . SER A 1 134 ? 23.281 17.997 -11.443 1.00 64.94 134 SER A C 1
ATOM 1014 O O . SER A 1 134 ? 23.951 18.497 -12.349 1.00 64.94 134 SER A O 1
ATOM 1016 N N . PHE A 1 135 ? 23.772 17.069 -10.613 1.00 68.31 135 PHE A N 1
ATOM 1017 C CA . PHE A 1 135 ? 25.178 16.651 -10.573 1.00 68.31 135 PHE A CA 1
ATOM 1018 C C . PHE A 1 135 ? 25.409 15.206 -11.045 1.00 68.31 135 PHE A C 1
ATOM 1020 O O . PHE A 1 135 ? 26.479 14.902 -11.579 1.00 68.31 135 PHE A O 1
ATOM 1027 N N . GLU A 1 136 ? 24.425 14.320 -10.882 1.00 75.12 136 GLU A N 1
ATOM 1028 C CA . GLU A 1 136 ? 24.571 12.887 -11.159 1.00 75.12 136 GLU A CA 1
ATOM 1029 C C . GLU A 1 136 ? 24.581 12.533 -12.660 1.00 75.12 136 GLU A C 1
ATOM 1031 O O . GLU A 1 136 ? 23.891 13.137 -13.485 1.00 75.12 136 GLU A O 1
ATOM 1036 N N . LYS A 1 137 ? 25.342 11.492 -13.033 1.00 73.38 137 LYS A N 1
ATOM 1037 C CA . LYS A 1 137 ? 25.443 10.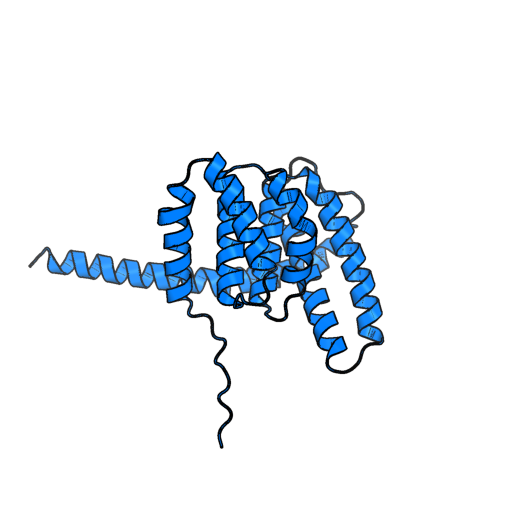979 -14.416 1.00 73.38 137 LYS A CA 1
ATOM 1038 C C . LYS A 1 137 ? 25.179 9.472 -14.482 1.00 73.38 137 LYS A C 1
ATOM 1040 O O . LYS A 1 137 ? 25.453 8.728 -13.546 1.00 73.38 137 LYS A O 1
ATOM 1045 N N . GLY A 1 138 ? 24.687 9.000 -15.629 1.00 77.25 138 GLY A N 1
ATOM 1046 C CA . GLY A 1 138 ? 24.557 7.565 -15.913 1.00 77.25 138 GLY A CA 1
ATOM 1047 C C . GLY A 1 138 ? 23.497 6.849 -15.064 1.00 77.25 138 GLY A C 1
ATOM 1048 O O . GLY A 1 138 ? 22.359 7.303 -14.970 1.00 77.25 138 GLY A O 1
ATOM 1049 N N . SER A 1 139 ? 23.846 5.697 -14.481 1.00 76.44 139 SER A N 1
ATOM 1050 C CA . SER A 1 139 ? 22.929 4.858 -13.690 1.00 76.44 139 SER A CA 1
ATOM 1051 C C . SER A 1 139 ? 22.455 5.520 -12.395 1.00 76.44 139 SER A C 1
ATOM 1053 O O . SER A 1 139 ? 21.314 5.299 -11.994 1.00 76.44 139 SER A O 1
ATOM 1055 N N . ASN A 1 140 ? 23.284 6.363 -11.779 1.00 80.56 140 ASN A N 1
ATOM 1056 C CA . ASN A 1 140 ? 22.932 7.076 -10.550 1.00 80.56 140 ASN A CA 1
ATOM 1057 C C . ASN A 1 140 ? 21.831 8.111 -10.799 1.00 80.56 140 ASN A C 1
ATOM 1059 O O . ASN A 1 140 ? 20.869 8.188 -10.041 1.00 80.56 140 ASN A O 1
ATOM 1063 N N . LEU A 1 141 ? 21.904 8.818 -11.934 1.00 82.50 141 LEU A N 1
ATOM 1064 C CA . LEU A 1 141 ? 20.862 9.754 -12.359 1.00 82.50 141 LEU A CA 1
ATOM 1065 C C . LEU A 1 141 ? 19.499 9.060 -12.495 1.00 82.50 141 LEU A C 1
ATOM 1067 O O . LEU A 1 141 ? 18.473 9.630 -12.137 1.00 82.50 141 LEU A O 1
ATOM 1071 N N . LYS A 1 142 ? 19.475 7.817 -12.994 1.00 84.19 142 LYS A N 1
ATOM 1072 C CA . LYS A 1 142 ? 18.234 7.041 -13.115 1.00 84.19 142 LYS A CA 1
ATOM 1073 C C . LYS A 1 142 ? 17.639 6.699 -11.747 1.00 84.19 142 LYS A C 1
ATOM 1075 O O . LYS A 1 142 ? 16.428 6.812 -11.585 1.00 84.19 142 LYS A O 1
ATOM 1080 N N . ILE A 1 143 ? 18.475 6.308 -10.784 1.00 85.75 143 ILE A N 1
ATOM 1081 C CA . ILE A 1 143 ? 18.046 6.002 -9.411 1.00 85.75 143 ILE A CA 1
ATOM 1082 C C . ILE A 1 143 ? 17.466 7.257 -8.748 1.00 85.75 143 ILE A C 1
ATOM 1084 O O . ILE A 1 143 ? 16.360 7.208 -8.210 1.00 85.75 143 ILE A O 1
ATOM 1088 N N . GLU A 1 144 ? 18.155 8.395 -8.861 1.00 85.25 144 GLU A N 1
ATOM 1089 C CA . GLU A 1 144 ? 17.663 9.674 -8.337 1.00 85.25 144 GLU A CA 1
ATOM 1090 C C . GLU A 1 144 ? 16.357 10.110 -9.010 1.00 85.25 144 GLU A C 1
ATOM 1092 O O . GLU A 1 144 ? 15.439 10.578 -8.339 1.00 85.25 144 GLU A O 1
ATOM 1097 N N . LEU A 1 145 ? 16.214 9.900 -10.322 1.00 83.12 145 LEU A N 1
ATOM 1098 C CA . LEU A 1 145 ? 14.982 10.226 -11.039 1.00 83.12 145 LEU A CA 1
ATOM 1099 C C . LEU A 1 145 ? 13.810 9.320 -10.629 1.00 83.12 145 LEU A C 1
ATOM 1101 O O . LEU A 1 145 ? 12.676 9.789 -10.514 1.00 83.12 145 LEU A O 1
ATOM 1105 N N . ASP A 1 146 ? 14.068 8.032 -10.392 1.00 87.50 146 ASP A N 1
ATOM 1106 C CA . ASP A 1 146 ? 13.066 7.091 -9.890 1.00 87.50 146 ASP A CA 1
ATOM 1107 C C . ASP A 1 146 ? 12.615 7.458 -8.469 1.00 87.50 146 ASP A C 1
ATOM 1109 O O . ASP A 1 146 ? 11.406 7.508 -8.220 1.00 87.50 146 ASP A O 1
ATOM 1113 N N . SER A 1 147 ? 13.556 7.804 -7.584 1.00 88.00 147 SER A N 1
ATOM 1114 C CA . SER A 1 147 ? 13.284 8.343 -6.244 1.00 88.00 147 SER A CA 1
ATOM 1115 C C . SER A 1 147 ? 12.459 9.633 -6.314 1.00 88.00 147 SER A C 1
ATOM 1117 O O . SER A 1 147 ? 11.383 9.724 -5.718 1.00 88.00 147 SER A O 1
ATOM 1119 N N . LEU A 1 148 ? 12.889 10.604 -7.126 1.00 85.44 148 LEU A N 1
ATOM 1120 C CA . LEU A 1 148 ? 12.205 11.884 -7.316 1.00 85.44 148 LEU A CA 1
ATOM 1121 C C . LEU A 1 148 ? 10.765 11.699 -7.817 1.00 85.44 148 LEU A C 1
ATOM 1123 O O . LEU A 1 148 ? 9.836 12.345 -7.318 1.00 85.44 148 LEU A O 1
ATOM 1127 N N . ASN A 1 149 ? 10.563 10.800 -8.785 1.00 87.25 149 ASN A N 1
ATOM 1128 C CA . ASN A 1 149 ? 9.238 10.451 -9.290 1.00 87.25 149 ASN A CA 1
ATOM 1129 C C . ASN A 1 149 ? 8.371 9.826 -8.189 1.00 87.25 149 ASN A C 1
ATOM 1131 O O . ASN A 1 149 ? 7.206 10.195 -8.034 1.00 87.25 149 ASN A O 1
ATOM 1135 N N . GLY A 1 150 ? 8.944 8.918 -7.398 1.00 87.94 150 GLY A N 1
ATOM 1136 C CA . GLY A 1 150 ? 8.301 8.344 -6.223 1.00 87.94 150 GLY A CA 1
ATOM 1137 C C . GLY A 1 150 ? 7.801 9.409 -5.256 1.00 87.94 150 GLY A C 1
ATOM 1138 O O . GLY A 1 150 ? 6.597 9.507 -5.021 1.00 87.94 150 GLY A O 1
ATOM 1139 N N . GLN A 1 151 ? 8.701 10.260 -4.762 1.00 87.06 151 GLN A N 1
ATOM 1140 C CA . GLN A 1 151 ? 8.384 11.320 -3.799 1.00 87.06 151 GLN A CA 1
ATOM 1141 C C . GLN A 1 151 ? 7.320 12.289 -4.337 1.00 87.06 151 GLN A C 1
ATOM 1143 O O . GLN A 1 151 ? 6.359 12.626 -3.646 1.00 87.06 151 GLN A O 1
ATOM 1148 N N . THR A 1 152 ? 7.424 12.679 -5.610 1.00 84.94 152 THR A N 1
ATOM 1149 C CA . THR A 1 152 ? 6.420 13.536 -6.265 1.00 84.94 152 THR A CA 1
ATOM 1150 C C . THR A 1 152 ? 5.047 12.860 -6.317 1.00 84.94 152 THR A C 1
ATOM 1152 O O . THR A 1 152 ? 4.019 13.505 -6.099 1.00 84.94 152 THR A O 1
ATOM 1155 N N . THR A 1 153 ? 5.021 11.550 -6.570 1.00 86.25 153 THR A N 1
ATOM 1156 C CA . THR A 1 153 ? 3.790 10.751 -6.602 1.00 86.25 153 THR A CA 1
ATOM 1157 C C . THR A 1 153 ? 3.154 10.655 -5.215 1.00 86.25 153 THR A C 1
ATOM 1159 O O . THR A 1 153 ? 1.938 10.810 -5.095 1.00 86.25 153 THR A O 1
ATOM 1162 N N . VAL A 1 154 ? 3.956 10.476 -4.160 1.00 88.88 154 VAL A N 1
ATOM 1163 C CA . VAL A 1 154 ? 3.477 10.510 -2.767 1.00 88.88 154 VAL A CA 1
ATOM 1164 C C . VAL A 1 154 ? 2.866 11.866 -2.440 1.00 88.88 154 VAL A C 1
ATOM 1166 O O . VAL A 1 154 ? 1.738 11.928 -1.952 1.00 88.88 154 VAL A O 1
ATOM 1169 N N . LEU A 1 155 ? 3.568 12.957 -2.755 1.00 84.50 155 LEU A N 1
ATOM 1170 C CA . LEU A 1 155 ? 3.073 14.309 -2.506 1.00 84.50 155 LEU A CA 1
ATOM 1171 C C . LEU A 1 155 ? 1.732 14.547 -3.209 1.00 84.50 155 LEU A C 1
ATOM 1173 O O . LEU A 1 155 ? 0.795 15.055 -2.597 1.00 84.50 155 LEU A O 1
ATOM 1177 N N . ALA A 1 156 ? 1.608 14.124 -4.470 1.00 82.62 156 ALA A N 1
ATOM 1178 C CA . ALA A 1 156 ? 0.350 14.185 -5.206 1.00 82.62 156 ALA A CA 1
ATOM 1179 C C . ALA A 1 156 ? -0.755 13.364 -4.514 1.00 82.62 156 ALA A C 1
ATOM 1181 O O . ALA A 1 156 ? -1.875 13.846 -4.338 1.00 82.62 156 ALA A O 1
ATOM 1182 N N . ALA A 1 157 ? -0.454 12.145 -4.066 1.00 85.62 157 ALA A N 1
ATOM 1183 C CA . ALA A 1 157 ? -1.423 11.295 -3.385 1.00 85.62 157 ALA A CA 1
ATOM 1184 C C . ALA A 1 157 ? -1.914 11.918 -2.060 1.00 85.62 157 ALA A C 1
ATOM 1186 O O . ALA A 1 157 ? -3.122 11.932 -1.815 1.00 85.62 157 ALA A O 1
ATOM 1187 N N . LEU A 1 158 ? -1.023 12.517 -1.264 1.00 82.06 158 LEU A N 1
ATOM 1188 C CA . LEU A 1 158 ? -1.370 13.218 -0.020 1.00 82.06 158 LEU A CA 1
ATOM 1189 C C . LEU A 1 158 ? -2.176 14.503 -0.276 1.00 82.06 158 LEU A C 1
ATOM 1191 O O . LEU A 1 158 ? -3.193 14.742 0.373 1.00 82.06 158 LEU A O 1
ATOM 1195 N N . VAL A 1 159 ? -1.799 15.303 -1.280 1.00 79.56 159 VAL A N 1
ATOM 1196 C CA . VAL A 1 159 ? -2.566 16.497 -1.688 1.00 79.56 159 VAL A CA 1
ATOM 1197 C C . VAL A 1 159 ? -3.993 16.110 -2.103 1.00 79.56 159 VAL A C 1
ATOM 1199 O O . VAL A 1 159 ? -4.938 16.847 -1.815 1.00 79.56 159 VAL A O 1
ATOM 1202 N N . SER A 1 160 ? -4.175 14.944 -2.738 1.00 80.31 160 SER A N 1
ATOM 1203 C CA . SER A 1 160 ? -5.484 14.480 -3.230 1.00 80.31 160 SER A CA 1
ATOM 1204 C C . SER A 1 160 ? -6.513 14.209 -2.128 1.00 80.31 160 SER A C 1
ATOM 1206 O O . SER A 1 160 ? -7.711 14.326 -2.378 1.00 80.31 160 SER A O 1
ATOM 1208 N N . ILE A 1 161 ? -6.062 13.879 -0.915 1.00 76.81 161 ILE A N 1
ATOM 1209 C CA . ILE A 1 161 ? -6.935 13.616 0.241 1.00 76.81 161 ILE A CA 1
ATOM 1210 C C . ILE A 1 161 ? -7.065 14.818 1.171 1.00 76.81 161 ILE A C 1
ATOM 1212 O O . ILE A 1 161 ? -7.870 14.778 2.095 1.00 76.81 161 ILE A O 1
ATOM 1216 N N . SER A 1 162 ? -6.353 15.913 0.890 1.00 66.31 162 SER A N 1
ATOM 1217 C CA . SER A 1 162 ? -6.417 17.138 1.694 1.00 66.31 162 SER A CA 1
ATOM 1218 C C . SER A 1 162 ? -7.837 17.678 1.944 1.00 66.31 162 SER A C 1
ATOM 1220 O O . SER A 1 162 ? -8.076 18.114 3.066 1.00 66.31 162 SER A O 1
ATOM 1222 N N . PRO A 1 163 ? -8.819 17.585 1.015 1.00 62.22 163 PRO A N 1
ATOM 1223 C CA . PRO A 1 163 ? -10.188 18.039 1.288 1.00 62.22 163 PRO A CA 1
ATOM 1224 C C . PRO A 1 163 ? -10.957 17.164 2.289 1.00 62.22 163 PRO A C 1
ATOM 1226 O O . PRO A 1 163 ? -12.010 17.574 2.761 1.00 62.22 163 PRO A O 1
ATOM 1229 N N . LYS A 1 164 ? -10.480 15.942 2.559 1.00 61.25 164 LYS A N 1
ATOM 1230 C CA . LYS A 1 164 ? -11.146 14.950 3.418 1.00 61.25 164 LYS A CA 1
ATOM 1231 C C . LYS A 1 164 ? -10.550 14.874 4.823 1.00 61.25 164 LYS A C 1
ATOM 1233 O O . LYS A 1 164 ? -11.098 14.172 5.665 1.00 61.25 164 LYS A O 1
ATOM 1238 N N . LEU A 1 165 ? -9.421 15.541 5.067 1.00 60.66 165 LEU A N 1
ATOM 1239 C CA . LEU A 1 165 ? -8.724 15.463 6.345 1.00 60.66 165 LEU A CA 1
ATOM 1240 C C . LEU A 1 165 ? -9.324 16.465 7.347 1.00 60.66 165 LEU A C 1
ATOM 1242 O O . LEU A 1 165 ? -9.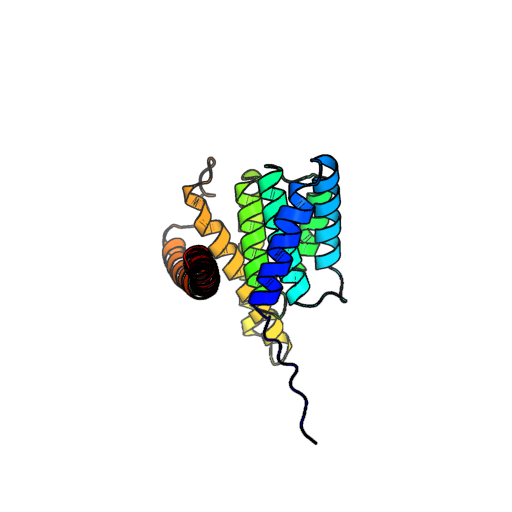405 17.654 7.034 1.00 60.66 165 LEU A O 1
ATOM 1246 N N . PRO A 1 166 ? -9.696 16.023 8.563 1.00 53.53 166 PRO A N 1
ATOM 1247 C CA . PRO A 1 166 ? -10.390 16.860 9.546 1.00 53.53 166 PRO A CA 1
ATOM 1248 C C . PRO A 1 166 ? -9.524 17.990 10.127 1.00 53.53 166 PRO A C 1
ATOM 1250 O O . PRO A 1 166 ? -10.059 18.954 10.663 1.00 53.53 166 PRO A O 1
ATOM 1253 N N . LEU A 1 167 ? -8.194 17.893 10.019 1.00 53.97 167 LEU A N 1
ATOM 1254 C CA . LEU A 1 167 ? -7.243 18.800 10.677 1.00 53.97 167 LEU A CA 1
ATOM 1255 C C . LEU A 1 167 ? -6.754 19.963 9.801 1.00 53.97 167 LEU A C 1
ATOM 1257 O O . LEU A 1 167 ? -5.961 20.784 10.260 1.00 53.97 167 LEU A O 1
ATOM 1261 N N . GLY A 1 168 ? -7.223 20.069 8.555 1.00 52.19 168 GLY A N 1
ATOM 1262 C CA . GLY A 1 168 ? -6.715 21.075 7.626 1.00 52.19 168 GLY A CA 1
ATOM 1263 C C . GLY A 1 168 ? -5.234 20.871 7.272 1.00 52.19 168 GLY A C 1
ATOM 1264 O O . GLY A 1 168 ? -4.522 20.024 7.809 1.00 52.19 168 GLY A O 1
ATOM 1265 N N . TYR A 1 169 ? -4.772 21.615 6.273 1.00 49.22 169 TYR A N 1
ATOM 1266 C CA . TYR A 1 169 ? -3.432 21.457 5.711 1.00 49.22 169 TYR A CA 1
ATOM 1267 C C . TYR A 1 169 ? -2.375 22.162 6.576 1.00 49.22 169 TYR A C 1
ATOM 1269 O O . TYR A 1 169 ? -2.663 23.244 7.096 1.00 49.22 169 TYR A O 1
ATOM 1277 N N . PRO A 1 170 ? -1.128 21.658 6.688 1.00 49.84 170 PRO A N 1
ATOM 1278 C CA . PRO A 1 170 ? -0.066 22.453 7.291 1.00 49.84 170 PRO A CA 1
ATOM 1279 C C . PRO A 1 170 ? 0.105 23.752 6.487 1.00 49.84 170 PRO A C 1
ATOM 1281 O O . PRO A 1 170 ? 0.322 23.721 5.274 1.00 49.84 170 PRO A O 1
ATOM 1284 N N . ALA A 1 171 ? 0.055 24.901 7.170 1.00 50.47 171 ALA A N 1
ATOM 1285 C CA . ALA A 1 171 ? 0.100 26.255 6.592 1.00 50.47 171 ALA A CA 1
ATOM 1286 C C . ALA A 1 171 ? 1.333 26.553 5.698 1.00 50.47 171 ALA A C 1
ATOM 1288 O O . ALA A 1 171 ? 1.424 27.602 5.062 1.00 50.47 171 ALA A O 1
ATOM 1289 N N . ARG A 1 172 ? 2.300 25.630 5.634 1.00 50.56 172 ARG A N 1
ATOM 1290 C CA . ARG A 1 172 ? 3.571 25.755 4.909 1.00 50.56 172 ARG A CA 1
ATOM 1291 C C . ARG A 1 172 ? 3.489 25.441 3.414 1.00 50.56 172 ARG A C 1
ATOM 1293 O O . ARG A 1 172 ? 4.431 25.744 2.687 1.00 50.56 172 ARG A O 1
ATOM 1300 N N . LEU A 1 173 ? 2.390 24.873 2.920 1.00 51.44 173 LEU A N 1
ATOM 1301 C CA . LEU A 1 173 ? 2.207 24.665 1.482 1.00 51.44 173 LEU A CA 1
ATOM 1302 C C . LEU A 1 173 ? 1.498 25.868 0.868 1.00 51.44 173 LEU A C 1
ATOM 1304 O O . LEU A 1 173 ? 0.277 25.945 0.799 1.00 51.44 173 LEU A O 1
ATOM 1308 N N . HIS A 1 174 ? 2.300 26.845 0.448 1.00 48.41 174 HIS A N 1
ATOM 1309 C CA . HIS A 1 174 ? 1.817 28.061 -0.196 1.00 48.41 174 HIS A CA 1
ATOM 1310 C C . HIS A 1 174 ? 0.944 27.726 -1.417 1.00 48.41 174 HIS A C 1
ATOM 1312 O O . HIS A 1 174 ? 1.375 27.003 -2.319 1.00 48.41 174 HIS A O 1
ATOM 1318 N N . LEU A 1 175 ? -0.262 28.304 -1.459 1.00 46.53 175 LEU A N 1
ATOM 1319 C CA . LEU A 1 175 ? -1.326 28.054 -2.445 1.00 46.53 175 LEU A CA 1
ATOM 1320 C C . LEU A 1 175 ? -0.867 28.084 -3.918 1.00 46.53 175 LEU A C 1
ATOM 1322 O O . LEU A 1 175 ? -1.406 27.352 -4.740 1.00 46.53 175 LEU A O 1
ATOM 1326 N N . LYS A 1 176 ? 0.181 28.844 -4.265 1.00 42.16 176 LYS A N 1
ATOM 1327 C CA . LYS A 1 176 ? 0.728 28.896 -5.637 1.00 42.16 176 LYS A CA 1
ATOM 1328 C C . LYS A 1 176 ? 1.448 27.607 -6.078 1.00 42.16 176 LYS A C 1
ATOM 1330 O O . LYS A 1 176 ? 1.477 27.298 -7.263 1.00 42.16 176 LYS A O 1
ATOM 1335 N N . LYS A 1 177 ? 1.994 26.810 -5.148 1.00 46.88 177 LYS A N 1
ATOM 1336 C CA . LYS A 1 177 ? 2.583 25.481 -5.439 1.00 46.88 177 LYS A CA 1
ATOM 1337 C C . LYS A 1 177 ? 1.516 24.386 -5.587 1.00 46.88 177 LYS A C 1
ATOM 1339 O O . LYS A 1 177 ? 1.792 23.336 -6.165 1.00 46.88 177 LYS A O 1
ATOM 1344 N N . GLN A 1 178 ? 0.297 24.639 -5.107 1.00 46.50 178 GLN A N 1
ATOM 1345 C CA . GLN A 1 178 ? -0.820 23.697 -5.148 1.00 46.50 178 GLN A CA 1
ATOM 1346 C C . GLN A 1 178 ? -1.384 23.515 -6.567 1.00 46.50 178 GLN A C 1
ATOM 1348 O O . GLN A 1 178 ? -1.826 22.421 -6.898 1.00 46.50 178 GLN A O 1
ATOM 1353 N N . GLU A 1 179 ? -1.326 24.533 -7.433 1.00 39.62 179 GLU A N 1
ATOM 1354 C CA . GLU A 1 179 ? -1.794 24.439 -8.829 1.00 39.62 179 GLU A CA 1
ATOM 1355 C C . GLU A 1 179 ? -0.869 23.598 -9.719 1.00 39.62 179 GLU A C 1
ATOM 1357 O O . GLU A 1 179 ? -1.344 22.750 -10.473 1.00 39.62 179 GLU A O 1
ATOM 1362 N N . SER A 1 180 ? 0.451 23.741 -9.565 1.00 42.09 180 SER A N 1
ATOM 1363 C CA . SER A 1 180 ? 1.428 22.866 -10.234 1.00 42.09 180 SER A CA 1
ATOM 1364 C C . SER A 1 180 ? 1.306 21.413 -9.742 1.00 42.09 180 SER A C 1
ATOM 1366 O O . SER A 1 180 ? 1.278 20.472 -10.537 1.00 42.09 180 SER A O 1
ATOM 1368 N N . MET A 1 181 ? 1.080 21.218 -8.434 1.00 47.12 181 MET A N 1
ATOM 1369 C CA . MET A 1 181 ? 0.737 19.902 -7.880 1.00 47.12 181 MET A CA 1
ATOM 1370 C C . MET A 1 181 ? -0.599 19.362 -8.402 1.00 47.12 181 MET A C 1
ATOM 1372 O O . MET A 1 181 ? -0.683 18.163 -8.650 1.00 47.12 181 MET A O 1
ATOM 1376 N N . ARG A 1 182 ? -1.621 20.204 -8.627 1.00 44.00 182 ARG A N 1
ATOM 1377 C CA . ARG A 1 182 ? -2.898 19.811 -9.258 1.00 44.00 182 ARG A CA 1
ATOM 1378 C C . ARG A 1 182 ? -2.715 19.344 -10.703 1.00 44.00 182 ARG A C 1
ATOM 1380 O O . ARG A 1 182 ? -3.409 18.420 -11.112 1.00 44.00 182 ARG A O 1
ATOM 1387 N N . ALA A 1 183 ? -1.771 19.904 -11.460 1.00 43.62 183 ALA A N 1
ATOM 1388 C CA . ALA A 1 183 ? -1.445 19.423 -12.805 1.00 43.62 183 ALA A CA 1
ATOM 1389 C C . ALA A 1 183 ? -0.795 18.022 -12.778 1.00 43.62 183 ALA A C 1
ATOM 1391 O O . ALA A 1 183 ? -1.210 17.136 -13.531 1.00 43.62 183 ALA A O 1
ATOM 1392 N N . SER A 1 184 ? 0.131 17.768 -11.842 1.00 46.47 184 SER A N 1
ATOM 1393 C CA . SER A 1 184 ? 0.628 16.406 -11.558 1.00 46.47 184 SER A CA 1
ATOM 1394 C C . SER A 1 184 ? -0.483 15.477 -11.057 1.00 46.47 184 SER A C 1
ATOM 1396 O O . SER A 1 184 ? -0.546 14.320 -11.469 1.00 46.47 184 SER A O 1
ATOM 1398 N N . LEU A 1 185 ? -1.424 15.989 -10.255 1.00 45.09 185 LEU A N 1
ATOM 1399 C CA . LEU A 1 185 ? -2.643 15.292 -9.829 1.00 45.09 185 LEU A CA 1
ATOM 1400 C C . LEU A 1 185 ? -3.519 14.902 -11.025 1.00 45.09 185 LEU A C 1
ATOM 1402 O O . LEU A 1 185 ? -4.132 13.841 -11.000 1.00 45.09 185 LEU A O 1
ATOM 1406 N N . HIS A 1 186 ? -3.567 15.733 -12.070 1.00 42.47 186 HIS A N 1
ATOM 1407 C CA . HIS A 1 186 ? -4.298 15.491 -13.316 1.00 42.47 186 HIS A CA 1
ATOM 1408 C C . HIS A 1 186 ? -3.645 14.387 -14.160 1.00 42.47 186 HIS A C 1
ATOM 1410 O O . HIS A 1 186 ? -4.337 13.614 -14.824 1.00 42.47 186 HIS A O 1
ATOM 1416 N N . CYS A 1 187 ? -2.314 14.277 -14.107 1.00 42.72 187 CYS A N 1
ATOM 1417 C CA . CYS A 1 187 ? -1.560 13.174 -14.702 1.00 42.72 187 CYS A CA 1
ATOM 1418 C C . CYS A 1 187 ? -1.745 11.876 -13.893 1.00 42.72 187 CYS A C 1
ATOM 1420 O O . CYS A 1 187 ? -2.008 10.821 -14.472 1.00 42.72 187 CYS A O 1
ATOM 1422 N N . PHE A 1 188 ? -1.731 11.977 -12.558 1.00 46.88 188 PHE A N 1
ATOM 1423 C CA . PHE A 1 188 ? -2.002 10.882 -11.623 1.00 46.88 188 PHE A CA 1
ATOM 1424 C C . PHE A 1 188 ? -3.430 10.339 -11.776 1.00 46.88 188 PHE A C 1
ATOM 1426 O O . PHE A 1 188 ? -3.616 9.138 -11.945 1.00 46.88 188 PHE A O 1
ATOM 1433 N N . THR A 1 189 ? -4.447 11.207 -11.827 1.00 41.91 189 THR A N 1
ATOM 1434 C CA . THR A 1 189 ? -5.845 10.816 -12.086 1.00 41.91 189 THR A CA 1
ATOM 1435 C C . THR A 1 189 ? -6.053 10.299 -13.504 1.00 41.91 189 THR A C 1
ATOM 1437 O O . THR A 1 189 ? -6.789 9.330 -13.659 1.00 41.91 189 THR A O 1
ATOM 1440 N N . ARG A 1 190 ? -5.384 10.842 -14.537 1.00 43.00 190 ARG A N 1
ATOM 1441 C CA . ARG A 1 190 ? -5.420 10.258 -15.894 1.00 43.00 190 ARG A CA 1
ATOM 1442 C C . ARG A 1 190 ? -4.840 8.850 -15.929 1.00 43.00 190 ARG A C 1
ATOM 1444 O O . ARG A 1 190 ? -5.440 7.991 -16.563 1.00 43.00 190 ARG A O 1
ATOM 1451 N N . TYR A 1 191 ? -3.716 8.595 -15.263 1.00 46.84 191 TYR A N 1
ATOM 1452 C CA . TYR A 1 191 ? -3.143 7.249 -15.168 1.00 46.84 191 TYR A CA 1
ATOM 1453 C C . TYR A 1 191 ? -4.038 6.308 -14.350 1.00 46.84 191 TYR A C 1
ATOM 1455 O O . TYR A 1 191 ? -4.278 5.176 -14.766 1.00 46.84 191 TYR A O 1
ATOM 1463 N N . PHE A 1 192 ? -4.599 6.798 -13.240 1.00 45.47 192 PHE A N 1
ATOM 1464 C CA . PHE A 1 192 ? -5.521 6.059 -12.377 1.00 45.47 192 PHE A CA 1
ATOM 1465 C C . PHE A 1 192 ? -6.795 5.653 -13.128 1.00 45.47 192 PHE A C 1
ATOM 1467 O O . PHE A 1 192 ? -7.130 4.473 -13.176 1.00 45.47 192 PHE A O 1
ATOM 1474 N N . PHE A 1 193 ? -7.455 6.596 -13.811 1.00 37.59 193 PHE A N 1
ATOM 1475 C CA . PHE A 1 193 ? -8.601 6.292 -14.666 1.00 37.59 193 PHE A CA 1
ATOM 1476 C C . PHE A 1 193 ? -8.181 5.357 -15.798 1.00 37.59 193 PHE A C 1
ATOM 1478 O O . PHE A 1 193 ? -8.768 4.303 -15.976 1.00 37.59 193 PHE A O 1
ATOM 1485 N N . LYS A 1 194 ? -7.124 5.662 -16.550 1.00 39.75 194 LYS A N 1
ATOM 1486 C CA . LYS A 1 194 ? -6.810 4.886 -17.754 1.00 39.75 194 LYS A CA 1
ATOM 1487 C C . LYS A 1 194 ? -6.358 3.454 -17.458 1.00 39.75 194 LYS A C 1
ATOM 1489 O O . LYS A 1 194 ? -6.645 2.588 -18.271 1.00 39.75 194 LYS A O 1
ATOM 1494 N N . HIS A 1 195 ? -5.707 3.180 -16.327 1.00 42.41 195 HIS A N 1
ATOM 1495 C CA . HIS A 1 195 ? -5.233 1.831 -15.998 1.00 42.41 195 HIS A CA 1
ATOM 1496 C C . HIS A 1 195 ? -6.254 1.018 -15.184 1.00 42.41 195 HIS A C 1
ATOM 1498 O O . HIS A 1 195 ? -6.450 -0.165 -15.461 1.00 42.41 195 HIS A O 1
ATOM 1504 N N . TYR A 1 196 ? -6.954 1.639 -14.228 1.00 42.66 196 TYR A N 1
ATOM 1505 C CA . TYR A 1 196 ? -7.922 0.938 -13.377 1.00 42.66 196 TYR A CA 1
ATOM 1506 C C . TYR A 1 196 ? -9.349 0.964 -13.919 1.00 42.66 196 TYR A C 1
ATOM 1508 O O . TYR A 1 196 ? -10.031 -0.049 -13.805 1.00 42.66 196 TYR A O 1
ATOM 1516 N N . PHE A 1 197 ? -9.803 2.047 -14.565 1.00 37.09 197 PHE A N 1
ATOM 1517 C CA . PHE A 1 197 ? -11.113 2.059 -15.231 1.00 37.09 197 PHE A CA 1
ATOM 1518 C C . PHE A 1 197 ? -11.122 1.051 -16.376 1.00 37.09 197 PHE A C 1
ATOM 1520 O O . PHE A 1 197 ? -12.050 0.270 -16.459 1.00 37.09 197 PHE A O 1
ATOM 1527 N N . TYR A 1 198 ? -10.075 0.967 -17.208 1.00 36.38 198 TYR A N 1
ATOM 1528 C CA . TYR A 1 198 ? -10.024 -0.040 -18.282 1.00 36.38 198 TYR A CA 1
ATOM 1529 C C . TYR A 1 198 ? -9.961 -1.478 -17.759 1.00 36.38 198 TYR A C 1
ATOM 1531 O O . TYR A 1 198 ? -10.585 -2.357 -18.351 1.00 36.38 198 TYR A O 1
ATOM 1539 N N . GLN A 1 199 ? -9.238 -1.745 -16.665 1.00 39.09 199 GLN A N 1
ATOM 1540 C CA . GLN A 1 199 ? -9.222 -3.080 -16.058 1.00 39.09 199 GLN A CA 1
ATOM 1541 C C . GLN A 1 199 ? -10.566 -3.417 -15.402 1.00 39.09 199 GLN A C 1
ATOM 1543 O O . GLN A 1 199 ? -11.105 -4.488 -15.671 1.00 39.09 199 GLN A O 1
ATOM 1548 N N . ALA A 1 200 ? -11.158 -2.491 -14.643 1.00 34.69 200 ALA A N 1
ATOM 1549 C CA . ALA A 1 200 ? -12.484 -2.653 -14.052 1.00 34.69 200 ALA A CA 1
ATOM 1550 C C . ALA A 1 200 ? -13.569 -2.817 -15.126 1.00 34.69 200 ALA A C 1
ATOM 1552 O O . ALA A 1 200 ? -14.382 -3.725 -15.021 1.00 34.69 200 ALA A O 1
ATOM 1553 N N . LEU A 1 201 ? -13.544 -2.025 -16.204 1.00 36.53 201 LEU A N 1
ATOM 1554 C CA . LEU A 1 201 ? -14.485 -2.119 -17.324 1.00 36.53 201 LEU A CA 1
ATOM 1555 C C . LEU A 1 201 ? -14.282 -3.412 -18.123 1.00 36.53 201 LEU A C 1
ATOM 1557 O O . LEU A 1 201 ? -15.255 -4.002 -18.567 1.00 36.53 201 LEU A O 1
ATOM 1561 N N . ARG A 1 202 ? -13.044 -3.898 -18.298 1.00 40.91 202 ARG A N 1
ATOM 1562 C CA . ARG A 1 202 ? -12.764 -5.174 -18.983 1.00 40.91 202 ARG A CA 1
ATOM 1563 C C . ARG A 1 202 ? -13.194 -6.377 -18.143 1.00 40.91 202 ARG A C 1
ATOM 1565 O O . ARG A 1 202 ? -13.692 -7.346 -18.712 1.00 40.91 202 ARG A O 1
ATOM 1572 N N . ILE A 1 203 ? -13.035 -6.312 -16.821 1.00 41.56 203 ILE A N 1
ATOM 1573 C CA . ILE A 1 203 ? -13.512 -7.333 -15.879 1.00 41.56 203 ILE A CA 1
ATOM 1574 C C . ILE A 1 203 ? -15.041 -7.293 -15.791 1.00 41.56 203 ILE A C 1
ATOM 1576 O O . ILE A 1 203 ? -15.660 -8.330 -15.982 1.00 41.56 203 ILE A O 1
ATOM 1580 N N . LEU A 1 204 ? -15.660 -6.118 -15.635 1.00 35.16 204 LEU A N 1
ATOM 1581 C CA . LEU A 1 204 ? -17.119 -5.941 -15.669 1.00 35.16 204 LEU A CA 1
ATOM 1582 C C . LEU A 1 204 ? -17.718 -6.387 -17.005 1.00 35.16 204 LEU A C 1
ATOM 1584 O O . LEU A 1 204 ? -18.750 -7.042 -17.011 1.00 35.16 204 LEU A O 1
ATOM 1588 N N . ARG A 1 205 ? -17.065 -6.105 -18.138 1.00 37.50 205 ARG A N 1
ATOM 1589 C CA . ARG A 1 205 ? -17.521 -6.540 -19.467 1.00 37.50 205 ARG A CA 1
ATOM 1590 C C . ARG A 1 205 ? -17.375 -8.052 -19.645 1.00 37.50 205 ARG A C 1
ATOM 1592 O O . ARG A 1 205 ? -18.298 -8.673 -20.146 1.00 37.50 205 ARG A O 1
ATOM 1599 N N . LYS A 1 206 ? -16.280 -8.670 -19.180 1.00 46.72 206 LYS A N 1
ATOM 1600 C CA . LYS A 1 206 ? -16.138 -10.141 -19.153 1.00 46.72 206 LYS A CA 1
ATOM 1601 C C . LYS A 1 206 ? -17.141 -10.806 -18.204 1.00 46.72 206 LYS A C 1
ATOM 1603 O O . LYS A 1 206 ? -17.676 -11.855 -18.542 1.00 46.72 206 LYS A O 1
ATOM 1608 N N . TRP A 1 207 ? -17.400 -10.205 -17.045 1.00 32.94 207 TRP A N 1
ATOM 1609 C CA . TRP A 1 207 ? -18.355 -10.709 -16.062 1.00 32.94 207 TRP A CA 1
ATOM 1610 C C . TRP A 1 207 ? -19.784 -10.603 -16.594 1.00 32.94 207 TRP A C 1
ATOM 1612 O O . TRP A 1 207 ? -20.472 -11.610 -16.606 1.00 32.94 207 TRP A O 1
ATOM 1622 N N . CYS A 1 208 ? -20.166 -9.453 -17.159 1.00 34.47 208 CYS A N 1
ATOM 1623 C CA . CYS A 1 208 ? -21.464 -9.218 -17.794 1.00 34.47 208 CYS A CA 1
ATOM 1624 C C . CYS A 1 208 ? -21.689 -10.117 -19.024 1.00 34.47 208 CYS A C 1
ATOM 1626 O O . CYS A 1 208 ? -22.775 -10.659 -19.184 1.00 34.47 208 CYS A O 1
ATOM 1628 N N . LEU A 1 209 ? -20.665 -10.366 -19.857 1.00 46.66 209 LEU A N 1
ATOM 1629 C CA . LEU A 1 209 ? -20.771 -11.363 -20.934 1.00 46.66 209 LEU A CA 1
ATOM 1630 C C . LEU A 1 209 ? -20.916 -12.794 -20.387 1.00 46.66 209 LEU A C 1
ATOM 1632 O O . LEU A 1 209 ? -21.681 -13.573 -20.939 1.00 46.66 209 LEU A O 1
ATOM 1636 N N . SER A 1 210 ? -20.216 -13.146 -19.306 1.00 42.94 210 SER A N 1
ATOM 1637 C CA . SER A 1 210 ? -20.289 -14.479 -18.688 1.00 42.94 210 SER A CA 1
ATOM 1638 C C . SER A 1 210 ? -21.631 -14.732 -17.986 1.00 42.94 210 SER A C 1
ATOM 1640 O O . SER A 1 210 ? -22.179 -15.829 -18.081 1.00 42.94 210 SER A O 1
ATOM 1642 N N . THR A 1 211 ? -22.208 -13.725 -17.325 1.00 44.44 211 THR A N 1
ATOM 1643 C CA . THR A 1 211 ? -23.547 -13.814 -16.723 1.00 44.44 211 THR A CA 1
ATOM 1644 C C . THR A 1 211 ? -24.661 -13.743 -17.766 1.00 44.44 211 THR A C 1
ATOM 1646 O O . THR A 1 211 ? -25.620 -14.501 -17.646 1.00 44.44 211 THR A O 1
ATOM 1649 N N . ALA A 1 212 ? -24.517 -12.943 -18.830 1.00 42.41 212 ALA A N 1
ATOM 1650 C CA . ALA A 1 212 ? -25.469 -12.921 -19.943 1.00 42.41 212 ALA A CA 1
ATOM 1651 C C . ALA A 1 212 ? -25.500 -14.254 -20.714 1.00 42.41 212 ALA A C 1
ATOM 1653 O O . ALA A 1 212 ? -26.587 -14.736 -21.024 1.00 42.41 212 ALA A O 1
ATOM 1654 N N . LEU A 1 213 ? -24.342 -14.897 -20.947 1.00 40.91 213 LEU A N 1
ATOM 1655 C CA . LEU A 1 213 ? -24.273 -16.244 -21.540 1.00 40.91 213 LEU A CA 1
ATOM 1656 C C . LEU A 1 213 ? -24.837 -17.331 -20.611 1.00 40.91 213 LEU A C 1
ATOM 1658 O O . LEU A 1 213 ? -25.436 -18.288 -21.090 1.00 40.91 213 LEU A O 1
ATOM 1662 N N . ARG A 1 214 ? -24.703 -17.197 -19.285 1.00 38.94 214 ARG A N 1
ATOM 1663 C CA . ARG A 1 214 ? -25.337 -18.136 -18.340 1.00 38.94 214 ARG A CA 1
ATOM 1664 C C . ARG A 1 214 ? -26.855 -17.976 -18.267 1.00 38.94 214 ARG A C 1
ATOM 1666 O O . ARG A 1 214 ? -27.537 -18.965 -18.038 1.00 38.94 214 ARG A O 1
ATOM 1673 N N . GLN A 1 215 ? -27.390 -16.777 -18.489 1.00 39.44 215 GLN A N 1
ATOM 1674 C CA . GLN A 1 215 ? -28.840 -16.554 -18.523 1.00 39.44 215 GLN A CA 1
ATOM 1675 C C . GLN A 1 215 ? -29.492 -16.981 -19.847 1.00 39.44 215 GLN A C 1
ATOM 1677 O O . GLN A 1 215 ? -30.677 -17.292 -19.847 1.00 39.44 215 GLN A O 1
ATOM 1682 N N . THR A 1 216 ? -28.741 -17.076 -20.952 1.00 39.81 216 THR A N 1
ATOM 1683 C CA . THR A 1 216 ? -29.273 -17.590 -22.234 1.00 39.81 216 THR A CA 1
ATOM 1684 C C . THR A 1 216 ? -29.241 -19.116 -22.355 1.00 39.81 216 THR A C 1
ATOM 1686 O O . THR A 1 216 ? -29.959 -19.657 -23.183 1.00 39.81 216 THR A O 1
ATOM 1689 N N . VAL A 1 217 ? -28.464 -19.827 -21.526 1.00 40.47 217 VAL A N 1
ATOM 1690 C CA . VAL A 1 217 ? -28.381 -21.307 -21.547 1.00 40.47 217 VAL A CA 1
ATOM 1691 C C . VAL A 1 217 ? -29.316 -21.971 -20.518 1.00 40.47 217 VAL A C 1
ATOM 1693 O O . VAL A 1 217 ? -29.508 -23.178 -20.551 1.00 40.47 217 VAL A O 1
ATOM 1696 N N . VAL A 1 218 ? -29.945 -21.199 -19.624 1.00 37.78 218 VAL A N 1
ATOM 1697 C CA . VAL A 1 218 ? -30.950 -21.706 -18.658 1.00 37.78 218 VAL A CA 1
ATOM 1698 C C . VAL A 1 218 ? -32.395 -21.471 -19.147 1.00 37.78 218 VAL A C 1
ATOM 1700 O O . VAL A 1 218 ? -33.352 -21.849 -18.480 1.00 37.78 218 VAL A O 1
ATOM 1703 N N . VAL A 1 219 ? -32.568 -20.894 -20.341 1.00 41.84 219 VAL A N 1
ATOM 1704 C CA . VAL A 1 219 ? -33.863 -20.780 -21.033 1.00 41.84 219 VAL A CA 1
ATOM 1705 C C . VAL A 1 219 ? -33.709 -21.302 -22.464 1.00 41.84 219 VAL A C 1
ATOM 1707 O O . VAL A 1 219 ? -33.753 -20.537 -23.425 1.00 41.84 219 VAL A O 1
ATOM 1710 N N . LEU A 1 220 ? -33.454 -22.605 -22.587 1.00 38.28 220 LEU A N 1
ATOM 1711 C CA . LEU A 1 220 ? -33.657 -23.415 -23.793 1.00 38.28 220 LEU A CA 1
ATOM 1712 C C . LEU A 1 220 ? -33.843 -24.876 -23.383 1.00 38.28 220 LEU A C 1
ATOM 1714 O O . LEU A 1 220 ? -33.014 -25.360 -22.581 1.00 38.28 220 LEU A O 1
#

pLDDT: mean 72.94, std 20.47, range [29.98, 94.25]

Organism: Salix viminalis (NCBI:txid40686)

Foldseek 3Di:
DDPPPPPLDDPLVVLVVLLCCLQVVNLVPDDLVVLLVVLLVLLVLLLDPVADLSRLLSSLSSNLNSLVVNLADDPSNVVSVPVSLLPQLLDLDPSSLLSSLLSLLSNCVSPVVCLVVLLVVLVVLLVVLVVVCVPDDDPVNSSSVSNNSSSLSNNLSSLVCQVVRPPHDDPPPPPVVSVVSVVVNVVSVVCVCVVVVVSVVVVVVVVVVVVVVVVVVVPD